Protein AF-A0A521G1W1-F1 (afdb_monomer)

Foldseek 3Di:
DPDQDDQDVVLLVVLCVLCVCAALPDRDNPQVQWDWDQLVNDSNDNDSLRIHIHHPVVSVCDVVCVQPSVNVNVSSVVSVVLVVVLVVLLVQLLLLLLVLLLCLVCCVLQLDPPSVVVVLVSLLVSLVSLQVSLPDPNNVVVVNNVLSNVLSVLSCVLSPPDPPDSPPSNPSSVVSNVSSVVCCVVPNQVVLAVDQHPPCLLVLLVVLLVQLVVLLVCLVVCVVVVNVLVSLVSQLVSLSSQLSSLSHNYPQQPPVLSVLSNVLSSQSNSSNSPDDPDSPCNSVVSSVSSVVSSVSSVVSCVVGPPSPPPPD

InterPro domains:
  IPR003615 HNH nuclease [SM00507] (13-60)
  IPR003615 HNH nuclease [cd00085] (23-63)

pLDDT: mean 90.33, std 11.21, range [39.66, 98.56]

Solvent-accessible surface area (backbone atoms only — not comparable to full-atom values): 17299 Å² total; per-residue (Å²): 130,86,81,74,68,79,83,53,70,69,56,54,58,49,45,39,58,66,48,67,50,32,21,90,86,73,72,48,59,67,59,91,59,46,42,84,43,45,72,84,72,41,77,78,56,80,49,74,90,35,49,47,60,26,38,60,66,60,50,50,35,39,77,71,56,79,41,46,66,68,56,52,55,50,52,53,50,52,50,53,48,51,53,51,52,48,49,53,49,50,66,60,48,50,59,52,41,42,49,48,38,54,50,51,77,36,41,84,74,39,76,50,85,71,42,50,64,52,48,41,53,51,44,51,50,43,24,52,51,31,46,58,50,22,72,33,68,66,23,55,77,69,66,41,26,65,62,31,43,54,38,22,51,32,37,45,59,43,60,70,47,76,87,76,58,92,83,62,67,64,61,42,41,46,53,28,27,52,46,32,51,50,48,37,63,74,52,49,32,57,51,40,53,74,39,79,59,62,81,51,58,66,52,51,52,53,48,47,50,51,51,51,49,58,47,58,79,42,40,66,63,37,49,76,71,69,38,50,67,62,51,26,49,56,44,17,51,47,12,46,54,42,33,54,60,38,67,59,50,30,85,88,50,51,72,74,53,28,55,53,43,32,56,53,17,49,56,40,30,46,52,57,59,65,77,61,97,45,77,70,64,36,56,56,51,50,50,53,50,51,53,51,52,53,50,53,52,54,56,53,51,71,71,39,86,84,63,73,70,82,83,124

Mean predicted aligned error: 6.06 Å

Nearest PDB structures (foldseek):
  6o3e-assembly1_B  TM=3.377E-01  e=5.619E-01  Mus musculus
  5jxd-assembly1_A  TM=2.620E-01  e=5.458E+00  Mus musculus

Radius of gyration: 25.03 Å; Cα contacts (8 Å, |Δi|>4): 291; chains: 1; bounding box: 54×48×71 Å

Structure (mmCIF, N/CA/C/O backbone):
data_AF-A0A521G1W1-F1
#
_entry.id   AF-A0A521G1W1-F1
#
loop_
_atom_site.group_PDB
_atom_site.id
_atom_site.type_symbol
_atom_site.label_atom_id
_atom_site.label_alt_id
_atom_site.label_comp_id
_atom_site.label_asym_id
_atom_site.label_entity_id
_atom_site.label_seq_id
_atom_site.pdbx_PDB_ins_code
_atom_site.Cartn_x
_atom_site.Cartn_y
_atom_site.Cartn_z
_atom_site.occupancy
_atom_site.B_iso_or_equiv
_atom_site.auth_seq_id
_atom_site.auth_comp_id
_atom_site.auth_asym_id
_atom_site.auth_atom_id
_atom_site.pdbx_PDB_model_num
ATOM 1 N N . MET A 1 1 ? -29.759 -22.698 34.643 1.00 67.94 1 MET A N 1
ATOM 2 C CA . MET A 1 1 ? -29.183 -21.485 34.019 1.00 67.94 1 MET A CA 1
ATOM 3 C C . MET A 1 1 ? -28.374 -21.904 32.801 1.00 67.94 1 MET A C 1
ATOM 5 O O . MET A 1 1 ? -27.525 -22.776 32.948 1.00 67.94 1 MET A O 1
ATOM 9 N N . LYS A 1 2 ? -28.644 -21.352 31.609 1.00 76.88 2 LYS A N 1
ATOM 10 C CA . LYS A 1 2 ? -27.770 -21.572 30.443 1.00 76.88 2 LYS A CA 1
ATOM 11 C C . LYS A 1 2 ? -26.392 -20.970 30.736 1.00 76.88 2 LYS A C 1
ATOM 13 O O . LYS A 1 2 ? -26.296 -19.873 31.285 1.00 76.88 2 LYS A O 1
ATOM 18 N N . LYS A 1 3 ? -25.328 -21.707 30.420 1.00 83.81 3 LYS A N 1
ATOM 19 C CA . LYS A 1 3 ? -23.948 -21.241 30.594 1.00 83.81 3 LYS A CA 1
ATOM 20 C C . LYS A 1 3 ? -23.677 -20.150 29.557 1.00 83.81 3 LYS A C 1
ATOM 22 O O . LYS A 1 3 ? -23.845 -20.405 28.369 1.00 83.81 3 LYS A O 1
ATOM 27 N N . ARG A 1 4 ? -23.266 -18.957 30.001 1.00 84.81 4 ARG A N 1
ATOM 28 C CA . ARG A 1 4 ? -22.935 -17.850 29.092 1.00 84.81 4 ARG A CA 1
ATOM 29 C C . ARG A 1 4 ? -21.802 -18.269 28.141 1.00 84.81 4 ARG A C 1
ATOM 31 O O . ARG A 1 4 ? -20.814 -18.842 28.622 1.00 84.81 4 ARG A O 1
ATOM 38 N N . PRO A 1 5 ? -21.914 -18.006 26.827 1.00 88.19 5 PRO A N 1
ATOM 39 C CA . PRO A 1 5 ? -20.841 -18.286 25.883 1.00 88.19 5 PRO A CA 1
ATOM 40 C C . PRO A 1 5 ? -19.585 -17.496 26.257 1.00 88.19 5 PRO A C 1
ATOM 42 O O . PRO A 1 5 ? -19.639 -16.294 26.511 1.00 88.19 5 PRO A O 1
ATOM 45 N N . ARG A 1 6 ? -18.432 -18.167 26.300 1.00 93.06 6 ARG A N 1
ATOM 46 C CA . ARG A 1 6 ? -17.158 -17.507 26.604 1.00 93.06 6 ARG A CA 1
ATOM 47 C C . ARG A 1 6 ? -16.709 -16.681 25.397 1.00 93.06 6 ARG A C 1
ATOM 49 O O . ARG A 1 6 ? -16.597 -17.224 24.300 1.00 93.06 6 ARG A O 1
ATOM 56 N N . ILE A 1 7 ? -16.380 -15.408 25.610 1.00 92.19 7 ILE A N 1
ATOM 57 C CA . ILE A 1 7 ? -15.702 -14.585 24.599 1.00 92.19 7 ILE A CA 1
ATOM 58 C C . ILE A 1 7 ? -14.291 -15.148 24.391 1.00 92.19 7 ILE A C 1
ATOM 60 O O . ILE A 1 7 ? -13.528 -15.333 25.342 1.00 92.19 7 ILE A O 1
ATOM 64 N N . ILE A 1 8 ? -13.955 -15.472 23.143 1.00 93.88 8 ILE A N 1
ATOM 65 C CA . ILE A 1 8 ? -12.659 -16.057 22.789 1.00 93.88 8 ILE A CA 1
ATOM 66 C C . ILE A 1 8 ? -11.528 -15.033 22.961 1.00 93.88 8 ILE A C 1
ATOM 68 O O . ILE A 1 8 ? -11.701 -13.845 22.688 1.00 93.88 8 ILE A O 1
ATOM 72 N N . GLN A 1 9 ? -10.335 -15.495 23.350 1.00 93.69 9 GLN A N 1
ATOM 73 C CA . GLN A 1 9 ? -9.176 -14.622 23.599 1.00 93.69 9 GLN A CA 1
ATOM 74 C C . GLN A 1 9 ? -8.819 -13.751 22.384 1.00 93.69 9 GLN A C 1
ATOM 76 O O . GLN A 1 9 ? -8.440 -12.594 22.532 1.00 93.69 9 GLN A O 1
ATOM 81 N N . LYS A 1 10 ? -9.004 -14.282 21.172 1.00 91.38 10 LYS A N 1
ATOM 82 C CA . LYS A 1 10 ? -8.787 -13.538 19.928 1.00 91.38 10 LYS A CA 1
ATOM 83 C C . LYS A 1 10 ? -9.679 -12.294 19.826 1.00 91.38 10 LYS A C 1
ATOM 85 O O . LYS A 1 10 ? -9.199 -11.249 19.404 1.00 91.38 10 LYS A O 1
ATOM 90 N N . THR A 1 11 ? -10.946 -12.388 20.233 1.00 92.38 11 THR A N 1
ATOM 91 C CA . THR A 1 11 ? -11.875 -11.247 20.248 1.00 92.38 11 THR A CA 1
ATOM 92 C C . THR A 1 11 ? -11.421 -10.196 21.254 1.00 92.38 11 THR A C 1
ATOM 94 O O . THR A 1 11 ? -11.433 -9.017 20.921 1.00 92.38 11 THR A O 1
ATOM 97 N N . LYS A 1 12 ? -10.917 -10.612 22.429 1.00 93.75 12 LYS A N 1
ATOM 98 C CA . LYS A 1 12 ? -10.302 -9.693 23.404 1.00 93.75 12 LYS A CA 1
ATOM 99 C C . LYS A 1 12 ? -9.176 -8.880 22.766 1.00 93.75 12 LYS A C 1
ATOM 101 O O . LYS A 1 12 ? -9.202 -7.658 22.820 1.00 93.75 12 LYS A O 1
ATOM 106 N N . SER A 1 13 ? -8.223 -9.554 22.122 1.00 92.19 13 SER A N 1
ATOM 107 C CA . SER A 1 13 ? -7.085 -8.888 21.479 1.00 92.19 13 SER A CA 1
ATOM 108 C C . SER A 1 13 ? -7.509 -7.931 20.361 1.00 92.19 13 SER A C 1
ATOM 110 O O . SER A 1 13 ? -6.882 -6.891 20.189 1.00 92.19 13 SER A O 1
ATOM 112 N N . LEU A 1 14 ? -8.563 -8.259 19.606 1.00 90.75 14 LEU A N 1
ATOM 113 C CA . LEU A 1 14 ? -9.084 -7.383 18.553 1.00 90.75 14 LEU A CA 1
ATOM 114 C C . LEU A 1 14 ? -9.770 -6.140 19.128 1.00 90.75 14 LEU A C 1
ATOM 116 O O . LEU A 1 14 ? -9.442 -5.042 18.699 1.00 90.75 14 LEU A O 1
ATOM 120 N N . LEU A 1 15 ? -10.641 -6.292 20.130 1.00 93.69 15 LEU A N 1
ATOM 121 C CA . LEU A 1 15 ? -11.305 -5.161 20.795 1.00 93.69 15 LEU A CA 1
ATOM 122 C C . LEU A 1 15 ? -10.304 -4.256 21.528 1.00 93.69 15 LEU A C 1
ATOM 124 O O . LEU A 1 15 ? -10.452 -3.040 21.536 1.00 93.69 15 LEU A O 1
ATOM 128 N N . GLN A 1 16 ? -9.248 -4.836 22.102 1.00 94.25 16 GLN A N 1
ATOM 129 C CA . GLN A 1 16 ? -8.159 -4.075 22.711 1.00 94.25 16 GLN A CA 1
ATOM 130 C C . GLN A 1 16 ? -7.412 -3.211 21.698 1.00 94.25 16 GLN A C 1
ATOM 132 O O . GLN A 1 16 ? -7.184 -2.029 21.952 1.00 94.25 16 GLN A O 1
ATOM 137 N N . LYS A 1 17 ? -7.064 -3.785 20.540 1.00 89.50 17 LYS A N 1
ATOM 138 C CA . LYS A 1 17 ? -6.494 -3.019 19.425 1.00 89.50 17 LYS A CA 1
ATOM 139 C C . LYS A 1 17 ? -7.472 -1.956 18.930 1.00 89.50 17 LYS A C 1
ATOM 141 O O . LYS A 1 17 ? -7.042 -0.856 18.607 1.00 89.50 17 LYS A O 1
ATOM 146 N N . GLU A 1 18 ? -8.767 -2.274 18.902 1.00 91.38 18 GLU A N 1
ATOM 147 C CA . GLU A 1 18 ? -9.803 -1.385 18.385 1.00 91.38 18 GLU A CA 1
ATOM 148 C C . GLU A 1 18 ? -9.837 -0.046 19.141 1.00 91.38 18 GLU A C 1
ATOM 150 O O . GLU A 1 18 ? -9.849 1.029 18.542 1.00 91.38 18 GLU A O 1
ATOM 155 N N . ILE A 1 19 ? -9.773 -0.112 20.470 1.00 93.25 19 ILE A N 1
ATOM 156 C CA . ILE A 1 19 ? -9.760 1.068 21.343 1.00 93.25 19 ILE A CA 1
ATOM 157 C C . ILE A 1 19 ? -8.346 1.616 21.593 1.00 93.25 19 ILE A C 1
ATOM 159 O O . ILE A 1 19 ? -8.160 2.478 22.444 1.00 93.25 19 ILE A O 1
ATOM 163 N N . SER A 1 20 ? -7.332 1.097 20.889 1.00 90.38 20 SER A N 1
ATOM 164 C CA . SER A 1 20 ? -5.919 1.450 21.088 1.00 90.38 20 SER A CA 1
ATOM 165 C C . SER A 1 20 ? -5.452 1.321 22.544 1.00 90.38 20 SER A C 1
ATOM 167 O O . SER A 1 20 ? -4.645 2.120 22.999 1.00 90.38 20 SER A O 1
ATOM 169 N N . SER A 1 21 ? -5.953 0.319 23.279 1.00 93.94 21 SER A N 1
ATOM 170 C CA . SER A 1 21 ? -5.650 0.111 24.706 1.00 93.94 21 SER A CA 1
ATOM 171 C C . SER A 1 21 ? -6.034 1.276 25.642 1.00 93.94 21 SER A C 1
ATOM 173 O O . SER A 1 21 ? -5.560 1.320 26.771 1.00 93.94 21 SER A O 1
ATOM 175 N N . ILE A 1 22 ? -6.919 2.187 25.224 1.00 95.25 22 ILE A N 1
ATOM 176 C CA . ILE A 1 22 ? -7.389 3.318 26.039 1.00 95.25 22 ILE A CA 1
ATOM 177 C C . ILE A 1 22 ? -8.912 3.253 26.152 1.00 95.25 22 ILE A C 1
ATOM 179 O O . ILE A 1 22 ? -9.608 2.971 25.178 1.00 95.25 22 ILE A O 1
ATOM 183 N N . CYS A 1 23 ? -9.461 3.499 27.344 1.00 97.50 23 CYS A N 1
ATOM 184 C CA . CYS A 1 23 ? -10.908 3.519 27.548 1.00 97.50 23 CYS A CA 1
ATOM 185 C C . CYS A 1 23 ? -11.561 4.619 26.682 1.00 97.50 23 CYS A C 1
ATOM 187 O O . CYS A 1 23 ? -11.280 5.796 26.907 1.00 97.50 23 CYS A O 1
ATOM 189 N N . PRO A 1 24 ? -12.517 4.288 25.791 1.00 96.62 24 PRO A N 1
ATOM 190 C CA . PRO A 1 24 ? -13.170 5.241 24.884 1.00 96.62 24 PRO A CA 1
ATOM 191 C C . PRO A 1 24 ? -13.886 6.446 25.517 1.00 96.62 24 PRO A C 1
ATOM 193 O O . PRO A 1 24 ? -14.309 7.355 24.794 1.00 96.62 24 PRO A O 1
ATOM 196 N N . PHE A 1 25 ? -14.098 6.427 26.836 1.00 97.88 25 PHE A N 1
ATOM 197 C CA . PHE A 1 25 ? -14.897 7.413 27.566 1.00 97.88 25 PHE A CA 1
ATOM 198 C C . PHE A 1 25 ? -14.132 8.187 28.647 1.00 97.88 25 PHE A C 1
ATOM 200 O O . PHE A 1 25 ? -14.679 9.170 29.140 1.00 97.88 25 PHE A O 1
ATOM 207 N N . CYS A 1 26 ? -12.945 7.747 29.083 1.00 95.62 26 CYS A N 1
ATOM 208 C CA . CYS A 1 26 ? -12.276 8.378 30.233 1.00 95.62 26 CYS A CA 1
ATOM 209 C C . CYS A 1 26 ? -10.742 8.263 30.260 1.00 95.62 26 CYS A C 1
ATOM 211 O O . CYS A 1 26 ? -10.170 8.345 31.345 1.00 95.62 26 CYS A O 1
ATOM 213 N N . ASP A 1 27 ? -10.098 7.991 29.123 1.00 94.00 27 ASP A N 1
ATOM 214 C CA . ASP A 1 27 ? -8.632 7.955 28.956 1.00 94.00 27 ASP A CA 1
ATOM 215 C C . ASP A 1 27 ? -7.858 7.014 29.905 1.00 94.00 27 ASP A C 1
ATOM 217 O O . ASP A 1 27 ? -6.642 7.083 30.016 1.00 94.00 27 ASP A O 1
ATOM 221 N N . ASN A 1 28 ? -8.545 6.102 30.598 1.00 96.19 28 ASN A N 1
ATOM 222 C CA . ASN A 1 28 ? -7.898 5.095 31.438 1.00 96.19 28 ASN A CA 1
ATOM 223 C C . ASN A 1 28 ? -7.129 4.105 30.540 1.00 96.19 28 ASN A C 1
ATOM 225 O O . ASN A 1 28 ? -7.700 3.641 29.555 1.00 96.19 28 ASN A O 1
ATOM 229 N N . GLU A 1 29 ? -5.886 3.772 30.892 1.00 95.69 29 GLU A N 1
ATOM 230 C CA . GLU A 1 29 ? -4.987 2.881 30.135 1.00 95.69 29 GLU A CA 1
ATOM 231 C C . GLU A 1 29 ? -4.759 1.512 30.815 1.00 95.69 29 GLU A C 1
ATOM 233 O O . GLU A 1 29 ? -4.007 0.681 30.311 1.00 95.69 29 GLU A O 1
ATOM 238 N N . ASP A 1 30 ? -5.394 1.244 31.962 1.00 95.50 30 ASP A N 1
ATOM 239 C CA . ASP A 1 30 ? -5.239 0.004 32.739 1.00 95.50 30 ASP A CA 1
ATOM 240 C C . ASP A 1 30 ? -6.026 -1.165 32.122 1.00 95.50 30 ASP A C 1
ATOM 242 O O . ASP A 1 30 ? -7.095 -1.579 32.590 1.00 95.50 30 ASP A O 1
ATOM 246 N N . VAL A 1 31 ? -5.512 -1.665 30.997 1.00 90.75 31 VAL A N 1
ATOM 247 C CA . VAL A 1 31 ? -6.219 -2.619 30.131 1.00 90.75 31 VAL A CA 1
ATOM 248 C C . VAL A 1 31 ? -6.485 -3.971 30.793 1.00 90.75 31 VAL A C 1
ATOM 250 O O . VAL A 1 31 ? -7.427 -4.676 30.408 1.00 90.75 31 VAL A O 1
ATOM 253 N N . ASP A 1 32 ? -5.691 -4.347 31.796 1.00 92.88 32 ASP A N 1
ATOM 254 C CA . ASP A 1 32 ? -5.832 -5.627 32.495 1.00 92.88 32 ASP A CA 1
ATOM 255 C C . ASP A 1 32 ? -7.158 -5.727 33.256 1.00 92.88 32 ASP A C 1
ATOM 257 O O . ASP A 1 32 ? -7.695 -6.825 33.445 1.00 92.88 32 ASP A O 1
ATOM 261 N N . HIS A 1 33 ? -7.740 -4.581 33.607 1.00 94.50 33 HIS A N 1
ATOM 262 C CA . HIS A 1 33 ? -9.022 -4.485 34.294 1.00 94.50 33 HIS A CA 1
ATOM 263 C C . HIS A 1 33 ? -10.193 -4.133 33.378 1.00 94.50 33 HIS A C 1
ATOM 265 O O . HIS A 1 33 ? -11.293 -3.877 33.864 1.00 94.50 33 HIS A O 1
ATOM 271 N N . PHE A 1 34 ? -10.017 -4.136 32.056 1.00 97.38 34 PHE A N 1
ATOM 272 C CA . PHE A 1 34 ? -11.129 -3.802 31.173 1.00 97.38 34 PHE A CA 1
ATOM 273 C C . PHE A 1 34 ? -12.157 -4.934 31.085 1.00 97.38 34 PHE A C 1
ATOM 275 O O . PHE A 1 34 ? -11.838 -6.126 31.069 1.00 97.38 34 PHE A O 1
ATOM 282 N N . HIS A 1 35 ? -13.422 -4.537 30.989 1.00 97.31 35 HIS A N 1
ATOM 283 C CA . HIS A 1 35 ? -14.583 -5.404 30.861 1.00 97.31 35 HIS A CA 1
ATOM 284 C C . HIS A 1 35 ? -15.175 -5.318 29.451 1.00 97.31 35 HIS A C 1
ATOM 286 O O . HIS A 1 35 ? -15.045 -4.302 28.765 1.00 97.31 35 HIS A O 1
ATOM 292 N N . PHE A 1 36 ? -15.860 -6.383 29.033 1.00 97.38 36 PHE A N 1
ATOM 293 C CA . PHE A 1 36 ? -16.677 -6.376 27.822 1.00 97.38 36 PHE A CA 1
ATOM 294 C C . PHE A 1 36 ? -18.067 -5.850 28.141 1.00 97.38 36 PHE A C 1
ATOM 296 O O . PHE A 1 36 ? -18.716 -6.354 29.056 1.00 97.38 36 PHE A O 1
ATOM 303 N N . HIS A 1 37 ? -18.516 -4.883 27.356 1.00 97.69 37 HIS A N 1
ATOM 304 C CA . HIS A 1 37 ? -19.883 -4.403 27.356 1.00 97.69 37 HIS A CA 1
ATOM 305 C C . HIS A 1 37 ? -20.576 -4.832 26.057 1.00 97.69 37 HIS A C 1
ATOM 307 O O . HIS A 1 37 ? -20.069 -4.555 24.968 1.00 97.69 37 HIS A O 1
ATOM 313 N N . HIS A 1 38 ? -21.715 -5.510 26.186 1.00 97.94 38 HIS A N 1
ATOM 314 C CA . HIS A 1 38 ? -22.617 -5.849 25.085 1.00 97.94 38 HIS A CA 1
ATOM 315 C C . HIS A 1 38 ? -23.576 -4.681 24.858 1.00 97.94 38 HIS A C 1
ATOM 317 O O . HIS A 1 38 ? -24.355 -4.360 25.752 1.00 97.94 38 HIS A O 1
ATOM 323 N N . ILE A 1 39 ? -23.518 -4.059 23.680 1.00 97.50 39 ILE A N 1
ATOM 324 C CA . ILE A 1 39 ? -24.291 -2.850 23.345 1.00 97.50 39 ILE A CA 1
ATOM 325 C C . ILE A 1 39 ? -25.800 -3.143 23.314 1.00 97.50 39 ILE A C 1
ATOM 327 O O . ILE A 1 39 ? -26.609 -2.311 23.715 1.00 97.50 39 ILE A O 1
ATOM 331 N N . ASP A 1 40 ? -26.187 -4.339 22.867 1.00 97.00 40 ASP A N 1
ATOM 332 C CA . ASP A 1 40 ? -27.573 -4.817 22.877 1.00 97.00 40 ASP A CA 1
ATOM 333 C C . ASP A 1 40 ? -28.038 -5.398 24.223 1.00 97.00 40 ASP A C 1
ATOM 335 O O . ASP A 1 40 ? -29.158 -5.903 24.304 1.00 97.00 40 ASP A O 1
ATOM 339 N N . GLU A 1 41 ? -27.185 -5.358 25.252 1.00 95.12 41 GLU A N 1
ATOM 340 C CA . GLU A 1 41 ? -27.399 -5.946 26.582 1.00 95.12 41 GLU A CA 1
ATOM 341 C C . GLU A 1 41 ? -27.613 -7.475 26.587 1.00 95.12 41 GLU A C 1
ATOM 343 O O . GLU A 1 41 ? -27.898 -8.068 27.632 1.00 95.12 41 GLU A O 1
ATOM 348 N N . ASN A 1 42 ? -27.422 -8.153 25.449 1.00 95.12 42 ASN A N 1
ATOM 349 C CA . ASN A 1 42 ? -27.566 -9.597 25.324 1.00 95.12 42 ASN A CA 1
ATOM 350 C C . ASN A 1 42 ? -26.201 -10.302 25.460 1.00 95.12 42 ASN A C 1
ATOM 352 O O . ASN A 1 42 ? -25.418 -10.335 24.507 1.00 95.12 42 ASN A O 1
ATOM 356 N N . PRO A 1 43 ? -25.917 -10.979 26.591 1.00 94.31 43 PRO A N 1
ATOM 357 C CA . PRO A 1 43 ? -24.630 -11.635 26.821 1.00 94.31 43 PRO A CA 1
ATOM 358 C C . PRO A 1 43 ? -24.382 -12.866 25.930 1.00 94.31 43 PRO A C 1
ATOM 360 O O . PRO A 1 43 ? -23.292 -13.438 25.979 1.00 94.31 43 PRO A O 1
ATOM 363 N N . GLU A 1 44 ? -25.379 -13.325 25.165 1.00 94.69 44 GLU A N 1
ATOM 364 C CA . GLU A 1 44 ? -25.208 -14.398 24.178 1.00 94.69 44 GLU A CA 1
ATOM 365 C C . GLU A 1 44 ? -24.694 -13.871 22.822 1.00 94.69 44 GLU A C 1
ATOM 367 O O . GLU A 1 44 ? -24.147 -14.651 22.039 1.00 94.69 44 GLU A O 1
ATOM 372 N N . ASN A 1 45 ? -24.805 -12.563 22.554 1.00 95.00 45 ASN A N 1
ATOM 373 C CA . ASN A 1 45 ? -24.407 -11.948 21.288 1.00 95.00 45 ASN A CA 1
ATOM 374 C C . ASN A 1 45 ? -22.949 -11.451 21.308 1.00 95.00 45 ASN A C 1
ATOM 376 O O . ASN A 1 45 ? -22.663 -10.281 21.556 1.00 95.00 45 ASN A O 1
ATOM 380 N N . ASN A 1 46 ? -22.010 -12.347 21.008 1.00 95.25 46 ASN A N 1
ATOM 381 C CA . ASN A 1 46 ? -20.572 -12.049 21.005 1.00 95.25 46 ASN A CA 1
ATOM 382 C C . ASN A 1 46 ? -20.033 -11.497 19.665 1.00 95.25 46 ASN A C 1
ATOM 384 O O . ASN A 1 46 ? -18.841 -11.661 19.381 1.00 95.25 46 ASN A O 1
ATOM 388 N N . ASP A 1 47 ? -20.876 -10.882 18.828 1.00 94.50 47 ASP A N 1
ATOM 389 C CA . ASP A 1 47 ? -20.418 -10.191 17.616 1.00 94.50 47 ASP A CA 1
ATOM 390 C C . ASP A 1 47 ? -19.477 -9.025 17.979 1.00 94.50 47 ASP A C 1
ATOM 392 O O . ASP A 1 47 ? -19.738 -8.269 18.913 1.00 94.50 47 ASP A O 1
ATOM 396 N N . MET A 1 48 ? -18.372 -8.852 17.245 1.00 93.50 48 MET A N 1
ATOM 397 C CA . MET A 1 48 ? -17.407 -7.774 17.498 1.00 93.50 48 MET A CA 1
ATOM 398 C C . MET A 1 48 ? -18.046 -6.381 17.380 1.00 93.50 48 MET A C 1
ATOM 400 O O . MET A 1 48 ? -17.662 -5.467 18.111 1.00 93.50 48 MET A O 1
ATOM 404 N N . LEU A 1 49 ? -19.027 -6.210 16.490 1.00 92.88 49 LEU A N 1
ATOM 405 C CA . LEU A 1 49 ? -19.746 -4.946 16.325 1.00 92.88 49 LEU A CA 1
ATOM 406 C C . LEU A 1 49 ? -20.656 -4.638 17.522 1.00 92.88 49 LEU A C 1
ATOM 408 O O . LEU A 1 49 ? -20.912 -3.470 17.797 1.00 92.88 49 LEU A O 1
ATOM 412 N N . ASN A 1 50 ? -21.088 -5.669 18.254 1.00 96.75 50 ASN A N 1
ATOM 413 C CA . ASN A 1 50 ? -21.917 -5.554 19.454 1.00 96.75 50 ASN A CA 1
ATOM 414 C C . ASN A 1 50 ? -21.100 -5.429 20.753 1.00 96.75 50 ASN A C 1
ATOM 416 O O . ASN A 1 50 ? -21.662 -5.231 21.827 1.00 96.75 50 ASN A O 1
ATOM 420 N N . LEU A 1 51 ? -19.775 -5.563 20.686 1.00 97.38 51 LEU A N 1
ATOM 421 C CA . LEU A 1 51 ? -18.904 -5.531 21.856 1.00 97.38 51 LEU A CA 1
ATOM 422 C C . LEU A 1 51 ? -18.096 -4.234 21.910 1.00 97.38 51 LEU A C 1
ATOM 424 O O . LEU A 1 51 ? -17.517 -3.796 20.915 1.00 97.38 51 LEU A O 1
ATOM 428 N N . LEU A 1 52 ? -17.983 -3.659 23.105 1.00 97.38 52 LEU A N 1
ATOM 429 C CA . LEU A 1 52 ? -17.060 -2.568 23.406 1.00 97.38 52 LEU A CA 1
ATOM 430 C C . LEU A 1 52 ? -16.263 -2.906 24.664 1.00 97.38 52 LEU A C 1
ATOM 432 O O . LEU A 1 52 ? -16.814 -3.406 25.643 1.00 97.38 52 LEU A O 1
ATOM 436 N N . MET A 1 53 ? -14.957 -2.656 24.639 1.00 97.44 53 MET A N 1
ATOM 437 C CA . MET A 1 53 ? -14.085 -2.925 25.778 1.00 97.44 53 MET A CA 1
ATOM 438 C C . MET A 1 53 ? -13.847 -1.630 26.563 1.00 97.44 53 MET A C 1
ATOM 440 O O . MET A 1 53 ? -13.539 -0.596 25.974 1.00 97.44 53 MET A O 1
ATOM 444 N N . LEU A 1 54 ? -14.058 -1.669 27.881 1.00 98.12 54 LEU A N 1
ATOM 445 C CA . LEU A 1 54 ? -14.181 -0.479 28.731 1.00 98.12 54 LEU A CA 1
ATOM 446 C C . LEU A 1 54 ? -13.514 -0.682 30.087 1.00 98.12 54 LEU A C 1
ATOM 448 O O . LEU A 1 54 ? -13.530 -1.790 30.615 1.00 98.12 54 LEU A O 1
ATOM 452 N N . CYS A 1 55 ? -13.037 0.391 30.718 1.00 98.25 55 CYS A N 1
ATOM 453 C CA . CYS A 1 55 ? -12.633 0.315 32.122 1.00 98.25 55 CYS A CA 1
ATOM 454 C C . CYS A 1 55 ? -13.849 0.014 33.036 1.00 98.25 55 CYS A C 1
ATOM 456 O O . CYS A 1 55 ? -14.995 0.321 32.668 1.00 98.25 55 CYS A O 1
ATOM 458 N N . PRO A 1 56 ? -13.642 -0.525 34.254 1.00 98.38 56 PRO A N 1
ATOM 459 C CA . PRO A 1 56 ? -14.737 -0.879 35.164 1.00 98.38 56 PRO A CA 1
ATOM 460 C C . PRO A 1 56 ? -15.664 0.295 35.505 1.00 98.38 56 PRO A C 1
ATOM 462 O O . PRO A 1 56 ? -16.870 0.113 35.678 1.00 98.38 56 PRO A O 1
ATOM 465 N N . ILE A 1 57 ? -15.109 1.509 35.570 1.00 98.25 57 ILE A N 1
ATOM 466 C CA . ILE A 1 57 ? -15.845 2.732 35.910 1.00 98.25 57 ILE A CA 1
ATOM 467 C C . ILE A 1 57 ? -16.848 3.074 34.806 1.00 98.25 57 ILE A C 1
ATOM 469 O O . ILE A 1 57 ? -18.036 3.225 35.082 1.00 98.25 57 ILE A O 1
ATOM 473 N N . CYS A 1 58 ? -16.397 3.159 33.552 1.00 98.56 58 CYS A N 1
ATOM 474 C CA . CYS A 1 58 ? -17.274 3.461 32.420 1.00 98.56 58 CYS A CA 1
ATOM 475 C C . CYS A 1 58 ? -18.279 2.337 32.164 1.00 98.56 58 CYS A C 1
ATOM 477 O O . CYS A 1 58 ? -19.443 2.620 31.901 1.00 98.56 58 CYS A O 1
ATOM 479 N N . HIS A 1 59 ? -17.876 1.075 32.338 1.00 98.44 59 HIS A N 1
ATOM 480 C CA . HIS A 1 59 ? -18.805 -0.053 32.278 1.00 98.44 59 HIS A CA 1
ATOM 481 C C . HIS A 1 59 ? -19.942 0.080 33.313 1.00 98.44 59 HIS A C 1
ATOM 483 O O . HIS A 1 59 ? -21.114 -0.134 32.997 1.00 98.44 59 HIS A O 1
ATOM 489 N N . SER A 1 60 ? -19.612 0.460 34.554 1.00 98.19 60 SER A N 1
ATOM 490 C CA . SER A 1 60 ? -20.596 0.704 35.620 1.00 98.19 60 SER A CA 1
ATOM 491 C C . SER A 1 60 ? -21.523 1.876 35.287 1.00 98.19 60 SER A C 1
ATOM 493 O O . SER A 1 60 ? -22.734 1.746 35.439 1.00 98.19 60 SER A O 1
ATOM 495 N N . LYS A 1 61 ? -20.973 2.984 34.772 1.00 98.50 61 LYS A N 1
ATOM 496 C CA . LYS A 1 61 ? -21.747 4.156 34.329 1.00 98.50 61 LYS A CA 1
ATOM 497 C C . LYS A 1 61 ? -22.776 3.803 33.255 1.00 98.50 61 LYS A C 1
ATOM 499 O O . LYS A 1 61 ? -23.921 4.217 33.372 1.00 98.50 61 LYS A O 1
ATOM 504 N N . ILE A 1 62 ? -22.408 2.988 32.265 1.00 98.25 62 ILE A N 1
ATOM 505 C CA . ILE A 1 62 ? -23.364 2.518 31.248 1.00 98.25 62 ILE A CA 1
ATOM 506 C C . ILE A 1 62 ? -24.451 1.648 31.885 1.00 98.25 62 ILE A C 1
ATOM 508 O O . ILE A 1 62 ? -25.631 1.880 31.667 1.00 98.25 62 ILE A O 1
ATOM 512 N N . THR A 1 63 ? -24.066 0.694 32.740 1.00 97.19 63 THR A N 1
ATOM 513 C CA . THR A 1 63 ? -25.027 -0.200 33.422 1.00 97.19 63 THR A CA 1
ATOM 514 C C . THR A 1 63 ? -26.037 0.579 34.277 1.00 97.19 63 THR A C 1
ATOM 516 O O . THR A 1 63 ? -27.170 0.142 34.451 1.00 97.19 63 THR A O 1
ATOM 519 N N . LYS A 1 64 ? -25.631 1.728 34.829 1.00 97.94 64 LYS A N 1
ATOM 520 C CA . LYS A 1 64 ? -26.487 2.624 35.622 1.00 97.94 64 LYS A CA 1
ATOM 521 C C . LYS A 1 64 ? -27.293 3.619 34.779 1.00 97.94 64 LYS A C 1
ATOM 523 O O . LYS A 1 64 ? -28.166 4.278 35.333 1.00 97.94 64 LYS A O 1
ATOM 528 N N . GLY A 1 65 ? -27.007 3.734 33.481 1.00 97.44 65 GLY A N 1
ATOM 529 C CA . GLY A 1 65 ? -27.630 4.704 32.579 1.00 97.44 65 GLY A CA 1
ATOM 530 C C . GLY A 1 65 ? -27.008 6.107 32.599 1.00 97.44 65 GLY A C 1
ATOM 531 O O . GLY A 1 65 ? -27.548 7.002 31.959 1.00 97.44 65 GLY A O 1
ATOM 532 N N . ASP A 1 66 ? -25.873 6.314 33.282 1.00 98.25 66 ASP A N 1
ATOM 533 C CA . ASP A 1 66 ? -25.137 7.595 33.268 1.00 98.25 66 ASP A CA 1
ATOM 534 C C . ASP A 1 66 ? -24.511 7.882 31.890 1.00 98.25 66 ASP A C 1
ATOM 536 O O . ASP A 1 66 ? -24.247 9.029 31.535 1.00 98.25 66 ASP A O 1
ATOM 540 N N . ILE A 1 67 ? -24.224 6.820 31.133 1.00 98.31 67 ILE A N 1
ATOM 541 C CA . ILE A 1 67 ? -23.859 6.862 29.716 1.00 98.31 67 ILE A CA 1
ATOM 542 C C . ILE A 1 67 ? -24.958 6.094 28.989 1.00 98.31 67 ILE A C 1
ATOM 544 O O . ILE A 1 67 ? -25.178 4.918 29.286 1.00 98.31 67 ILE A O 1
ATOM 548 N N . THR A 1 68 ? -25.652 6.756 28.069 1.00 98.06 68 THR A N 1
ATOM 549 C CA . THR A 1 68 ? -26.808 6.163 27.387 1.00 98.06 68 THR A CA 1
ATOM 550 C C . THR A 1 68 ? -26.374 5.120 26.360 1.00 98.06 68 THR A C 1
ATOM 552 O O . THR A 1 68 ? -25.240 5.140 25.869 1.00 98.06 68 THR A O 1
ATOM 555 N N . ARG A 1 69 ? -27.282 4.213 25.985 1.00 97.12 69 ARG A N 1
ATOM 556 C CA . ARG A 1 69 ? -27.030 3.250 24.904 1.00 97.12 69 ARG A CA 1
ATOM 557 C C . ARG A 1 69 ? -26.690 3.969 23.598 1.00 97.12 69 ARG A C 1
ATOM 559 O O . ARG A 1 69 ? -25.769 3.559 22.895 1.00 97.12 69 ARG A O 1
ATOM 566 N N . GLU A 1 70 ? -27.372 5.073 23.308 1.00 97.62 70 GLU A N 1
ATOM 567 C CA . GLU A 1 70 ? -27.132 5.910 22.135 1.00 97.62 70 GLU A CA 1
ATOM 568 C C . GLU A 1 70 ? -25.707 6.484 22.124 1.00 97.62 70 GLU A C 1
ATOM 570 O O . GLU A 1 70 ? -25.062 6.517 21.070 1.00 97.62 70 GLU A O 1
ATOM 575 N N . ASP A 1 71 ? -25.180 6.892 23.284 1.00 97.88 71 ASP A N 1
ATOM 576 C CA . ASP A 1 71 ? -23.795 7.359 23.416 1.00 97.88 71 ASP A CA 1
ATOM 577 C C . ASP A 1 71 ? -22.786 6.236 23.153 1.00 97.88 71 ASP A C 1
ATOM 579 O O . ASP A 1 71 ? -21.765 6.468 22.499 1.00 97.88 71 ASP A O 1
ATOM 583 N N . VAL A 1 72 ? -23.067 5.018 23.630 1.00 98.00 72 VAL A N 1
ATOM 584 C CA . VAL A 1 72 ? -22.230 3.830 23.387 1.00 98.00 72 VAL A CA 1
ATOM 585 C C . VAL A 1 72 ? -22.225 3.449 21.914 1.00 98.00 72 VAL A C 1
ATOM 587 O O . VAL A 1 72 ? -21.155 3.261 21.333 1.00 98.00 72 VAL A O 1
ATOM 590 N N . GLU A 1 73 ? -23.398 3.394 21.288 1.00 97.31 73 GLU A N 1
ATOM 591 C CA . GLU A 1 73 ? -23.536 3.117 19.861 1.00 97.31 73 GLU A CA 1
ATOM 592 C C . GLU A 1 73 ? -22.827 4.177 19.010 1.00 97.31 73 GLU A C 1
ATOM 594 O O . GLU A 1 73 ? -22.115 3.835 18.062 1.00 97.31 73 GLU A O 1
ATOM 599 N N . ARG A 1 74 ? -22.970 5.464 19.361 1.00 96.94 74 ARG A N 1
ATOM 600 C CA . ARG A 1 74 ? -22.248 6.561 18.700 1.00 96.94 74 ARG A CA 1
ATOM 601 C C . ARG A 1 74 ? -20.741 6.384 18.854 1.00 96.94 74 ARG A C 1
ATOM 603 O O . ARG A 1 74 ? -20.042 6.345 17.849 1.00 96.94 74 ARG A O 1
ATOM 610 N N . LYS A 1 75 ? -20.249 6.159 20.076 1.00 97.25 75 LYS A N 1
ATOM 611 C CA . LYS A 1 75 ? -18.817 5.962 20.339 1.00 97.25 75 LYS A CA 1
ATOM 612 C C . LYS A 1 75 ? -18.246 4.767 19.569 1.00 97.25 75 LYS A C 1
ATOM 614 O O . LYS A 1 75 ? -17.162 4.876 19.002 1.00 97.25 75 LYS A O 1
ATOM 619 N N . LYS A 1 76 ? -18.966 3.641 19.505 1.00 95.81 76 LYS A N 1
ATOM 620 C CA . LYS A 1 76 ? -18.557 2.457 18.729 1.00 95.81 76 LYS A CA 1
ATOM 621 C C . LYS A 1 76 ? -18.444 2.772 17.234 1.00 95.81 76 LYS A C 1
ATOM 623 O O . LYS A 1 76 ? -17.453 2.392 16.604 1.00 95.81 76 LYS A O 1
ATOM 628 N N . ARG A 1 77 ? -19.426 3.491 16.674 1.00 92.12 77 ARG A N 1
ATOM 629 C CA . ARG A 1 77 ? -19.390 3.954 15.277 1.00 92.12 77 ARG A CA 1
ATOM 630 C C . ARG A 1 77 ? -18.222 4.902 15.016 1.00 92.12 77 ARG A C 1
ATOM 632 O O . ARG A 1 77 ? -17.563 4.746 13.991 1.00 92.12 77 ARG A O 1
ATOM 639 N N . ASP A 1 78 ? -17.938 5.824 15.931 1.00 91.19 78 ASP A N 1
ATOM 640 C CA . ASP A 1 78 ? -16.834 6.782 15.795 1.00 91.19 78 ASP A CA 1
ATOM 641 C C . ASP A 1 78 ? -15.477 6.062 15.758 1.00 91.19 78 ASP A C 1
ATOM 643 O O . ASP A 1 78 ? -14.654 6.331 14.885 1.00 91.19 78 ASP A O 1
ATOM 647 N N . ILE A 1 79 ? -15.265 5.081 16.645 1.00 91.50 79 ILE A N 1
ATOM 648 C CA . ILE A 1 79 ? -14.044 4.256 16.663 1.00 91.50 79 ILE A CA 1
ATOM 649 C C . ILE A 1 79 ? -13.884 3.487 15.346 1.00 91.50 79 ILE A C 1
ATOM 651 O O . ILE A 1 79 ? -12.805 3.486 14.750 1.00 91.50 79 ILE A O 1
ATOM 655 N N . SER A 1 80 ? -14.965 2.858 14.874 1.00 88.12 80 SER A N 1
ATOM 656 C CA . SER A 1 80 ? -14.955 2.076 13.631 1.00 88.12 80 SER A CA 1
ATOM 657 C C . SER A 1 80 ? -14.689 2.954 12.403 1.00 88.12 80 SER A C 1
ATOM 659 O O . SER A 1 80 ? -13.906 2.581 11.529 1.00 88.12 80 SER A O 1
ATOM 661 N N . THR A 1 81 ? -15.315 4.133 12.344 1.00 87.00 81 THR A N 1
ATOM 662 C CA . THR A 1 81 ? -15.127 5.110 11.260 1.00 87.00 81 THR A CA 1
ATOM 663 C C . THR A 1 81 ? -13.690 5.613 11.236 1.00 87.00 81 THR A C 1
ATOM 665 O O . THR A 1 81 ? -13.038 5.522 10.201 1.00 87.00 81 THR A O 1
ATOM 668 N N . ASN A 1 82 ? -13.143 6.007 12.390 1.00 87.94 82 ASN A N 1
ATOM 669 C CA . ASN A 1 82 ? -11.765 6.483 12.488 1.00 87.94 82 ASN A CA 1
ATOM 670 C C . ASN A 1 82 ? -10.753 5.429 12.000 1.00 87.94 82 ASN A C 1
ATOM 672 O O . ASN A 1 82 ? -9.831 5.737 11.252 1.00 87.94 82 ASN A O 1
ATOM 676 N N . GLN A 1 83 ? -10.942 4.152 12.345 1.00 86.44 83 GLN A N 1
ATOM 677 C CA . GLN A 1 83 ? -10.069 3.086 11.836 1.00 86.44 83 GLN A CA 1
ATOM 678 C C . GLN A 1 83 ? -10.161 2.900 10.326 1.00 86.44 83 GLN A C 1
ATOM 680 O O . GLN A 1 83 ? -9.140 2.669 9.674 1.00 86.44 83 GLN A O 1
ATOM 685 N N . LYS A 1 84 ? -11.373 2.981 9.772 1.00 88.94 84 LYS A N 1
ATOM 686 C CA . LYS A 1 84 ? -11.583 2.898 8.329 1.00 88.94 84 LYS A CA 1
ATOM 687 C C . LYS A 1 84 ? -10.905 4.066 7.618 1.00 88.94 84 LYS A C 1
ATOM 689 O O . LYS A 1 84 ? -10.220 3.833 6.628 1.00 88.94 84 LYS A O 1
ATOM 694 N N . ASP A 1 85 ? -11.042 5.280 8.137 1.00 91.25 85 ASP A N 1
ATOM 695 C CA . ASP A 1 85 ? -10.433 6.477 7.555 1.00 91.25 85 ASP A CA 1
ATOM 696 C C . ASP A 1 85 ? -8.906 6.419 7.627 1.00 91.25 85 ASP A C 1
ATOM 698 O O . ASP A 1 85 ? -8.232 6.729 6.647 1.00 91.25 85 ASP A O 1
ATOM 702 N N . VAL A 1 86 ? -8.349 5.931 8.740 1.00 91.19 86 VAL A N 1
ATOM 703 C CA . VAL A 1 86 ? -6.909 5.663 8.867 1.00 91.19 86 VAL A CA 1
ATOM 704 C C . VAL A 1 86 ? -6.458 4.608 7.851 1.00 91.19 86 VAL A C 1
ATOM 706 O O . VAL A 1 86 ? -5.440 4.795 7.190 1.00 91.19 86 VAL A O 1
ATOM 709 N N . LEU A 1 87 ? -7.205 3.515 7.672 1.00 90.25 87 LEU A N 1
ATOM 710 C CA . LEU A 1 87 ? -6.872 2.496 6.673 1.00 90.25 87 LEU A CA 1
ATOM 711 C C . LEU A 1 87 ? -6.905 3.055 5.246 1.00 90.25 87 LEU A C 1
ATOM 713 O O . LEU A 1 87 ? -5.963 2.820 4.490 1.00 90.25 87 LEU A O 1
ATOM 717 N N . LEU A 1 88 ? -7.953 3.800 4.888 1.00 91.19 88 LEU A N 1
ATOM 718 C CA . LEU A 1 88 ? -8.071 4.458 3.583 1.00 91.19 88 LEU A CA 1
ATOM 719 C C . LEU A 1 88 ? -6.922 5.446 3.364 1.00 91.19 88 LEU A C 1
ATOM 721 O O . LEU A 1 88 ? -6.296 5.446 2.308 1.00 91.19 88 LEU A O 1
ATOM 725 N N . PHE A 1 89 ? -6.575 6.218 4.394 1.00 95.12 89 PHE A N 1
ATOM 726 C CA . PHE A 1 89 ? -5.422 7.108 4.365 1.00 95.12 89 PHE A CA 1
ATOM 727 C C . PHE A 1 89 ? -4.126 6.353 4.033 1.00 95.12 89 PHE A C 1
ATOM 729 O O . PHE A 1 89 ? -3.376 6.770 3.150 1.00 95.12 89 PHE A O 1
ATOM 736 N N . PHE A 1 90 ? -3.882 5.212 4.683 1.00 94.31 90 PHE A N 1
ATOM 737 C CA . PHE A 1 90 ? -2.699 4.392 4.417 1.00 94.31 90 PHE A CA 1
ATOM 738 C C . PHE A 1 90 ? -2.694 3.740 3.031 1.00 94.31 90 PHE A C 1
ATOM 740 O O . PHE A 1 90 ? -1.626 3.579 2.437 1.00 94.31 90 PHE A O 1
ATOM 747 N N . GLN A 1 91 ? -3.866 3.377 2.510 1.00 91.50 91 GLN A N 1
ATOM 748 C CA . GLN A 1 91 ? -4.020 2.871 1.144 1.00 91.50 91 GLN A CA 1
ATOM 749 C C . GLN A 1 91 ? -3.701 3.940 0.093 1.00 91.50 91 GLN A C 1
ATOM 751 O O . GLN A 1 91 ? -3.186 3.598 -0.966 1.00 91.50 91 GLN A O 1
ATOM 756 N N . GLU A 1 92 ? -3.956 5.215 0.391 1.00 95.38 92 GLU A N 1
ATOM 757 C CA . GLU A 1 92 ? -3.623 6.332 -0.499 1.00 95.38 92 GLU A CA 1
ATOM 758 C C . GLU A 1 92 ? -2.144 6.736 -0.408 1.00 95.38 92 GLU A C 1
ATOM 760 O O . GLU A 1 92 ? -1.501 6.940 -1.433 1.00 95.38 92 GLU A O 1
ATOM 765 N N . ILE A 1 93 ? -1.578 6.838 0.799 1.00 96.94 93 ILE A N 1
ATOM 766 C CA . ILE A 1 93 ? -0.213 7.356 0.980 1.00 96.94 93 ILE A CA 1
ATOM 767 C C . ILE A 1 93 ? 0.884 6.342 0.635 1.00 96.94 93 ILE A C 1
ATOM 769 O O . ILE A 1 93 ? 1.928 6.726 0.109 1.00 96.94 93 ILE A O 1
ATOM 773 N N . ALA A 1 94 ? 0.684 5.054 0.939 1.00 96.31 94 ALA A N 1
ATOM 774 C CA . ALA A 1 94 ? 1.752 4.067 0.808 1.00 96.31 94 ALA A CA 1
ATOM 775 C C . ALA A 1 94 ? 2.253 3.916 -0.639 1.00 96.31 94 ALA A C 1
ATOM 777 O O . ALA A 1 94 ? 3.468 3.989 -0.824 1.00 96.31 94 ALA A O 1
ATOM 778 N N . PRO A 1 95 ? 1.381 3.807 -1.664 1.00 95.69 95 PRO A N 1
ATOM 779 C CA . PRO A 1 95 ? 1.829 3.761 -3.055 1.00 95.69 95 PRO A CA 1
ATOM 780 C C . PRO A 1 95 ? 2.635 4.999 -3.465 1.00 95.69 95 PRO A C 1
ATOM 782 O O . PRO A 1 95 ? 3.667 4.860 -4.104 1.00 95.69 95 PRO A O 1
ATOM 785 N N . LEU A 1 96 ? 2.240 6.203 -3.034 1.00 97.62 96 LEU A N 1
ATOM 786 C CA . LEU A 1 96 ? 2.957 7.444 -3.366 1.00 97.62 96 LEU A CA 1
ATOM 787 C C . LEU A 1 96 ? 4.384 7.454 -2.804 1.00 97.62 96 LEU A C 1
ATOM 789 O O . LEU A 1 96 ? 5.338 7.822 -3.489 1.00 97.62 96 LEU A O 1
ATOM 793 N N . VAL A 1 97 ? 4.531 7.032 -1.545 1.00 98.06 97 VAL A N 1
ATOM 794 C CA . VAL A 1 97 ? 5.835 6.943 -0.874 1.00 98.06 97 VAL A CA 1
ATOM 795 C C . VAL A 1 97 ? 6.694 5.846 -1.500 1.00 98.06 97 VAL A C 1
ATOM 797 O O . VAL A 1 97 ? 7.901 6.024 -1.653 1.00 98.06 97 VAL A O 1
ATOM 800 N N . PHE A 1 98 ? 6.089 4.718 -1.869 1.00 97.19 98 PHE A N 1
ATOM 801 C CA . PHE A 1 98 ? 6.793 3.607 -2.504 1.00 97.19 98 PHE A CA 1
ATOM 802 C C . PHE A 1 98 ? 7.279 3.977 -3.899 1.00 97.19 98 PHE A C 1
ATOM 804 O O . PHE A 1 98 ? 8.456 3.770 -4.176 1.00 97.19 98 PHE A O 1
ATOM 811 N N . ASP A 1 99 ? 6.437 4.605 -4.719 1.00 96.12 99 ASP A N 1
ATOM 812 C CA . ASP A 1 99 ? 6.814 5.114 -6.039 1.00 96.12 99 ASP A CA 1
ATOM 813 C C . ASP A 1 99 ? 8.022 6.048 -5.938 1.00 96.12 99 ASP A C 1
ATOM 815 O O . ASP A 1 99 ? 9.014 5.859 -6.639 1.00 96.12 99 ASP A O 1
ATOM 819 N N . LEU A 1 100 ? 7.982 7.023 -5.025 1.00 96.19 100 LEU A N 1
ATOM 820 C CA . LEU A 1 100 ? 9.079 7.973 -4.840 1.00 96.19 100 LEU A CA 1
ATOM 821 C C . LEU A 1 100 ? 10.405 7.273 -4.498 1.00 96.19 100 LEU A C 1
ATOM 823 O O . LEU A 1 100 ? 11.451 7.614 -5.052 1.00 96.19 100 LEU A O 1
ATOM 827 N N . ILE A 1 101 ? 10.368 6.270 -3.618 1.00 97.12 101 ILE A N 1
ATOM 828 C CA . ILE A 1 101 ? 11.551 5.474 -3.266 1.00 97.12 101 ILE A CA 1
ATOM 829 C C . ILE A 1 101 ? 12.018 4.647 -4.470 1.00 97.12 101 ILE A C 1
ATOM 831 O O . ILE A 1 101 ? 13.198 4.690 -4.814 1.00 97.12 101 ILE A O 1
ATOM 835 N N . ILE A 1 102 ? 11.105 3.926 -5.128 1.00 95.38 102 ILE A N 1
ATOM 836 C CA . ILE A 1 102 ? 11.391 3.053 -6.275 1.00 95.38 102 ILE A CA 1
ATOM 837 C C . ILE A 1 102 ? 12.061 3.842 -7.397 1.00 95.38 102 ILE A C 1
ATOM 839 O O . ILE A 1 102 ? 13.117 3.444 -7.893 1.00 95.38 102 ILE A O 1
ATOM 843 N N . PHE A 1 103 ? 11.463 4.962 -7.798 1.00 92.25 103 PHE A N 1
ATOM 844 C CA . PHE A 1 103 ? 11.988 5.777 -8.883 1.00 92.25 103 PHE A CA 1
ATOM 845 C C . PHE A 1 103 ? 13.293 6.468 -8.496 1.00 92.25 103 PHE A C 1
ATOM 847 O O . PHE A 1 103 ? 14.230 6.483 -9.295 1.00 92.25 103 PHE A O 1
ATOM 854 N N . GLY A 1 104 ? 13.395 6.973 -7.266 1.00 92.12 104 GLY A N 1
ATOM 855 C CA . GLY A 1 104 ? 14.618 7.597 -6.778 1.00 92.12 104 GLY A CA 1
ATOM 856 C C . GLY A 1 104 ? 15.806 6.633 -6.714 1.00 92.12 104 GLY A C 1
ATOM 857 O O . GLY A 1 104 ? 16.919 6.996 -7.087 1.00 92.12 104 GLY A O 1
ATOM 858 N N . GLU A 1 105 ? 15.581 5.372 -6.337 1.00 92.50 105 GLU A N 1
ATOM 859 C CA . GLU A 1 105 ? 16.612 4.320 -6.334 1.00 92.50 105 GLU A CA 1
ATOM 860 C C . GLU A 1 105 ? 16.998 3.833 -7.744 1.00 92.50 105 GLU A C 1
ATOM 862 O O . GLU A 1 105 ? 18.026 3.171 -7.925 1.00 92.50 105 GLU A O 1
ATOM 867 N N . GLN A 1 106 ? 16.193 4.162 -8.755 1.00 91.56 106 GLN A N 1
ATOM 868 C CA . GLN A 1 106 ? 16.407 3.800 -10.161 1.00 91.56 106 GLN A CA 1
ATOM 869 C C . GLN A 1 106 ? 16.857 4.976 -11.030 1.00 91.56 106 GLN A C 1
ATOM 871 O O . GLN A 1 106 ? 16.990 4.818 -12.243 1.00 91.56 106 GLN A O 1
ATOM 876 N N . GLU A 1 107 ? 17.118 6.140 -10.436 1.00 88.25 107 GLU A N 1
ATOM 877 C CA . GLU A 1 107 ? 17.482 7.371 -11.147 1.00 88.25 107 GLU A CA 1
ATOM 878 C C . GLU A 1 107 ? 18.635 7.155 -12.139 1.00 88.25 107 GLU A C 1
ATOM 880 O O . GLU A 1 107 ? 18.525 7.513 -13.313 1.00 88.25 107 GLU A O 1
ATOM 885 N N . LYS A 1 108 ? 19.685 6.438 -11.723 1.00 86.69 108 LYS A N 1
ATOM 886 C CA . LYS A 1 108 ? 20.836 6.114 -12.581 1.00 86.69 108 LYS A CA 1
ATOM 887 C C . LYS A 1 108 ? 20.454 5.319 -13.832 1.00 86.69 108 LYS A C 1
ATOM 889 O O . LYS A 1 108 ? 20.988 5.591 -14.906 1.00 86.69 108 LYS A O 1
ATOM 894 N N . ASP A 1 109 ? 19.509 4.389 -13.706 1.00 87.00 109 ASP A N 1
ATOM 895 C CA . ASP A 1 109 ? 19.034 3.531 -14.801 1.00 87.00 109 ASP A CA 1
ATOM 896 C C . ASP A 1 109 ? 17.997 4.230 -15.701 1.00 87.00 109 ASP A C 1
ATOM 898 O O . ASP A 1 109 ? 17.655 3.721 -16.772 1.00 87.00 109 ASP A O 1
ATOM 902 N N . ARG A 1 110 ? 17.478 5.387 -15.267 1.00 82.25 110 ARG A N 1
ATOM 903 C CA . ARG A 1 110 ? 16.399 6.158 -15.913 1.00 82.25 110 ARG A CA 1
ATOM 904 C C . ARG A 1 110 ? 16.837 7.568 -16.325 1.00 82.25 110 ARG A C 1
ATOM 906 O O . ARG A 1 110 ? 16.008 8.398 -16.683 1.00 82.25 110 ARG A O 1
ATOM 913 N N . SER A 1 111 ? 18.140 7.826 -16.347 1.00 77.19 111 SER A N 1
ATOM 914 C CA . SER A 1 111 ? 18.748 9.139 -16.608 1.00 77.19 111 SER A CA 1
ATOM 915 C C . SER A 1 111 ? 18.718 9.590 -18.081 1.00 77.19 111 SER A C 1
ATOM 917 O O . SER A 1 111 ? 19.447 10.500 -18.465 1.00 77.19 111 SER A O 1
ATOM 919 N N . ILE A 1 112 ? 17.884 8.979 -18.931 1.00 74.88 112 ILE A N 1
ATOM 920 C CA . ILE A 1 112 ? 17.792 9.282 -20.367 1.00 74.88 112 ILE A CA 1
ATOM 921 C C . ILE A 1 112 ? 16.331 9.560 -20.738 1.00 74.88 112 ILE A C 1
ATOM 923 O O . ILE A 1 112 ? 15.422 8.842 -20.328 1.00 74.88 112 ILE A O 1
ATOM 927 N N . ASN A 1 113 ? 16.083 10.591 -21.547 1.00 66.56 113 ASN A N 1
ATOM 928 C CA . ASN A 1 113 ? 14.759 10.879 -22.112 1.00 66.56 113 ASN A CA 1
ATOM 929 C C . ASN A 1 113 ? 14.184 9.639 -22.854 1.00 66.56 113 ASN A C 1
ATOM 931 O O . ASN A 1 113 ? 14.937 8.950 -23.553 1.00 66.56 113 ASN A O 1
ATOM 935 N N . PRO A 1 114 ? 12.882 9.301 -22.721 1.00 76.62 114 PRO A N 1
ATOM 936 C CA . PRO A 1 114 ? 11.763 10.090 -22.170 1.00 76.62 114 PRO A CA 1
ATOM 937 C C . PRO A 1 114 ? 11.512 9.939 -20.670 1.00 76.62 114 PRO A C 1
ATOM 939 O O . PRO A 1 114 ? 10.537 10.479 -20.152 1.00 76.62 114 PRO A O 1
ATOM 942 N N . TRP A 1 115 ? 12.367 9.209 -19.960 1.00 80.56 115 TRP A N 1
ATOM 943 C CA . TRP A 1 115 ? 12.111 8.840 -18.573 1.00 80.56 115 TRP A CA 1
ATOM 944 C C . TRP A 1 115 ? 12.131 10.018 -17.612 1.00 80.56 115 TRP A C 1
ATOM 946 O O . TRP A 1 115 ? 11.289 10.070 -16.726 1.00 80.56 115 TRP A O 1
ATOM 956 N N . VAL A 1 116 ? 13.021 10.985 -17.837 1.00 81.69 116 VAL A N 1
ATOM 957 C CA . VAL A 1 116 ? 13.114 12.197 -17.012 1.00 81.69 116 VAL A CA 1
ATOM 958 C C . VAL A 1 116 ? 11.803 12.985 -17.025 1.00 81.69 116 VAL A C 1
ATOM 960 O O . VAL A 1 116 ? 11.272 13.284 -15.966 1.00 81.69 116 VAL A O 1
ATOM 963 N N . SER A 1 117 ? 11.204 13.219 -18.196 1.00 84.62 117 SER A N 1
ATOM 964 C CA . SER A 1 117 ? 9.934 13.957 -18.284 1.00 84.62 117 SER A CA 1
ATOM 965 C C . SER A 1 117 ? 8.766 13.200 -17.646 1.00 84.62 117 SER A C 1
ATOM 967 O O . SER A 1 117 ? 7.900 13.803 -17.014 1.00 84.62 117 SER A O 1
ATOM 969 N N . ARG A 1 118 ? 8.737 11.862 -17.766 1.00 85.62 118 ARG A N 1
ATOM 970 C CA . ARG A 1 118 ? 7.742 11.044 -17.047 1.00 85.62 118 ARG A CA 1
ATOM 971 C C . ARG A 1 118 ? 7.948 11.127 -15.533 1.00 85.62 118 ARG A C 1
ATOM 973 O O . ARG A 1 118 ? 6.970 11.195 -14.797 1.00 85.62 118 ARG A O 1
ATOM 980 N N . LEU A 1 119 ? 9.203 11.133 -15.084 1.00 85.31 119 LEU A N 1
ATOM 981 C CA . LEU A 1 119 ? 9.570 11.235 -13.675 1.00 85.31 119 LEU A CA 1
ATOM 982 C C . LEU A 1 119 ? 9.147 12.583 -13.083 1.00 85.31 119 LEU A C 1
ATOM 984 O O . LEU A 1 119 ? 8.517 12.602 -12.034 1.00 85.31 119 LEU A O 1
ATOM 988 N N . GLU A 1 120 ? 9.429 13.688 -13.773 1.00 88.31 120 GLU A N 1
ATOM 989 C CA . GLU A 1 120 ? 9.001 15.038 -13.382 1.00 88.31 120 GLU A CA 1
ATOM 990 C C . GLU A 1 120 ? 7.481 15.129 -13.239 1.00 88.31 120 GLU A C 1
ATOM 992 O O . GLU A 1 120 ? 6.986 15.574 -12.203 1.00 88.31 120 GLU A O 1
ATOM 997 N N . SER A 1 121 ? 6.741 14.646 -14.246 1.00 91.31 121 SER A N 1
ATOM 998 C CA . SER A 1 121 ? 5.275 14.604 -14.202 1.00 91.31 121 SER A CA 1
ATOM 999 C C . SER A 1 121 ? 4.792 13.805 -12.995 1.00 91.31 121 SER A C 1
ATOM 1001 O O . SER A 1 121 ? 3.974 14.289 -12.213 1.00 91.31 121 SER A O 1
ATOM 1003 N N . ARG A 1 122 ? 5.348 12.604 -12.790 1.00 92.12 122 ARG A N 1
ATOM 1004 C CA . ARG A 1 122 ? 4.956 11.735 -11.679 1.00 92.12 122 ARG A CA 1
ATOM 1005 C C . ARG A 1 122 ? 5.278 12.354 -10.320 1.00 92.12 122 ARG A C 1
ATOM 1007 O O . ARG A 1 122 ? 4.484 12.249 -9.393 1.00 92.12 122 ARG A O 1
ATOM 1014 N N . TYR A 1 123 ? 6.424 13.008 -10.182 1.00 93.81 123 TYR A N 1
ATOM 1015 C CA . TYR A 1 123 ? 6.825 13.652 -8.932 1.00 93.81 123 TYR A CA 1
ATOM 1016 C C . TYR A 1 123 ? 5.978 14.891 -8.641 1.00 93.81 123 TYR A C 1
ATOM 1018 O O . TYR A 1 123 ? 5.595 15.105 -7.492 1.00 93.81 123 TYR A O 1
ATOM 1026 N N . SER A 1 124 ? 5.594 15.653 -9.666 1.00 95.38 124 SER A N 1
ATOM 1027 C CA . SER A 1 124 ? 4.629 16.745 -9.518 1.00 95.38 124 SER A CA 1
ATOM 1028 C C . SER A 1 124 ? 3.275 16.238 -9.002 1.00 95.38 124 SER A C 1
ATOM 1030 O O . SER A 1 124 ? 2.734 16.785 -8.039 1.00 95.38 124 SER A O 1
ATOM 1032 N N . GLU A 1 125 ? 2.762 15.139 -9.570 1.00 96.38 125 GLU A N 1
ATOM 1033 C CA . GLU A 1 125 ? 1.539 14.476 -9.092 1.00 96.38 125 GLU A CA 1
ATOM 1034 C C . GLU A 1 125 ? 1.665 14.027 -7.631 1.00 96.38 125 GLU A C 1
ATOM 1036 O O . GLU A 1 125 ? 0.813 14.366 -6.810 1.00 96.38 125 GLU A O 1
ATOM 1041 N N . ILE A 1 126 ? 2.745 13.313 -7.287 1.00 97.19 126 ILE A N 1
ATOM 1042 C CA . ILE A 1 126 ? 2.994 12.836 -5.918 1.00 97.19 126 ILE A CA 1
ATOM 1043 C C . ILE A 1 126 ? 3.043 14.013 -4.938 1.00 97.19 126 ILE A C 1
ATOM 1045 O O . ILE A 1 126 ? 2.418 13.955 -3.881 1.00 97.19 126 ILE A O 1
ATOM 1049 N N . SER A 1 127 ? 3.747 15.092 -5.283 1.00 97.88 127 SER A N 1
ATOM 1050 C CA . SER A 1 127 ? 3.854 16.288 -4.443 1.00 97.88 127 SER A CA 1
ATOM 1051 C C . SER A 1 127 ? 2.480 16.909 -4.150 1.00 97.88 127 SER A C 1
ATOM 1053 O O . SER A 1 127 ? 2.155 17.216 -2.999 1.00 97.88 127 SER A O 1
ATOM 1055 N N . ASN A 1 128 ? 1.625 17.025 -5.169 1.00 98.00 128 ASN A N 1
ATOM 1056 C CA . ASN A 1 128 ? 0.264 17.541 -5.012 1.00 98.00 128 ASN A CA 1
ATOM 1057 C C . ASN A 1 128 ? -0.619 16.619 -4.160 1.00 98.00 128 ASN A C 1
ATOM 1059 O O . ASN A 1 128 ? -1.332 17.092 -3.270 1.00 98.00 128 ASN A O 1
ATOM 1063 N N . GLU A 1 129 ? -0.540 15.306 -4.379 1.00 98.44 129 GLU A N 1
ATOM 1064 C CA . GLU A 1 129 ? -1.281 14.328 -3.583 1.00 98.44 129 GLU A CA 1
ATOM 1065 C C . GLU A 1 129 ? -0.839 14.315 -2.116 1.00 98.44 129 GLU A C 1
ATOM 1067 O O . GLU A 1 129 ? -1.682 14.257 -1.221 1.00 98.44 129 GLU A O 1
ATOM 1072 N N . LEU A 1 130 ? 0.459 14.459 -1.836 1.00 98.25 130 LEU A N 1
ATOM 1073 C CA . LEU A 1 130 ? 0.967 14.573 -0.466 1.00 98.25 130 LEU A CA 1
ATOM 1074 C C . LEU A 1 130 ? 0.407 15.806 0.252 1.00 98.25 130 LEU A C 1
ATOM 1076 O O . LEU A 1 130 ? -0.017 15.687 1.401 1.00 98.25 130 LEU A O 1
ATOM 1080 N N . ARG A 1 131 ? 0.318 16.964 -0.417 1.00 98.38 131 ARG A N 1
ATOM 1081 C CA . ARG A 1 131 ? -0.331 18.161 0.157 1.00 98.38 131 ARG A CA 1
ATOM 1082 C C . ARG A 1 131 ? -1.813 17.938 0.424 1.00 98.38 131 ARG A C 1
ATOM 1084 O O . ARG A 1 131 ? -2.309 18.306 1.489 1.00 98.38 131 ARG A O 1
ATOM 1091 N N . ARG A 1 132 ? -2.522 17.296 -0.510 1.00 98.25 132 ARG A N 1
ATOM 1092 C CA . ARG A 1 132 ? -3.936 16.934 -0.328 1.00 98.25 132 ARG A CA 1
ATOM 1093 C C . ARG A 1 132 ? -4.118 15.998 0.869 1.00 98.25 132 ARG A C 1
ATOM 1095 O O . ARG A 1 132 ? -5.056 16.168 1.643 1.00 98.25 132 ARG A O 1
ATOM 1102 N N . LEU A 1 133 ? -3.225 15.027 1.049 1.00 97.88 133 LEU A N 1
ATOM 1103 C CA . LEU A 1 133 ? -3.231 14.127 2.202 1.00 97.88 133 LEU A CA 1
ATOM 1104 C C . LEU A 1 133 ? -2.861 14.851 3.505 1.00 97.88 133 LEU A C 1
ATOM 1106 O O . LEU A 1 133 ? -3.437 14.540 4.547 1.00 97.88 133 LEU A O 1
ATOM 1110 N N . ALA A 1 134 ? -1.962 15.838 3.465 1.00 97.75 134 ALA A N 1
ATOM 1111 C CA . ALA A 1 134 ? -1.520 16.598 4.637 1.00 97.75 134 ALA A CA 1
ATOM 1112 C C . ALA A 1 134 ? -2.651 17.368 5.334 1.00 97.75 134 ALA A C 1
ATOM 1114 O O . ALA A 1 134 ? -2.621 17.516 6.558 1.00 97.75 134 ALA A O 1
ATOM 1115 N N . ILE A 1 135 ? -3.657 17.812 4.573 1.00 97.81 135 ILE A N 1
ATOM 1116 C CA . ILE A 1 135 ? -4.808 18.572 5.084 1.00 97.81 135 ILE A CA 1
ATOM 1117 C C . ILE A 1 135 ? -6.008 17.702 5.490 1.00 97.81 135 ILE A C 1
ATOM 1119 O O . ILE A 1 135 ? -7.027 18.239 5.912 1.00 97.81 135 ILE A O 1
ATOM 1123 N N . LYS A 1 136 ? -5.930 16.370 5.358 1.00 96.56 136 LYS A N 1
ATOM 1124 C CA . LYS A 1 136 ? -7.000 15.476 5.828 1.00 96.56 136 LYS A CA 1
ATOM 1125 C C . LYS A 1 136 ? -7.050 15.428 7.355 1.00 96.56 136 LYS A C 1
ATOM 1127 O O . LYS A 1 136 ? -6.006 15.418 8.006 1.00 96.56 136 LYS A O 1
ATOM 1132 N N . ASP A 1 137 ? -8.249 15.250 7.911 1.00 93.31 137 ASP A N 1
ATOM 1133 C CA . ASP A 1 137 ? -8.472 15.137 9.360 1.00 93.31 137 ASP A CA 1
ATOM 1134 C C . ASP A 1 137 ? -7.589 14.071 10.015 1.00 93.31 137 ASP A C 1
ATOM 1136 O O . ASP A 1 137 ? -7.017 14.314 11.073 1.00 93.31 137 ASP A O 1
ATOM 1140 N N . VAL A 1 138 ? -7.407 12.918 9.359 1.00 93.56 138 VAL A N 1
ATOM 1141 C CA . VAL A 1 138 ? -6.515 11.850 9.839 1.00 93.56 138 VAL A CA 1
ATOM 1142 C C . VAL A 1 138 ? -5.085 12.366 10.030 1.00 93.56 138 VAL A C 1
ATOM 1144 O O . VAL A 1 138 ? -4.486 12.127 11.076 1.00 93.56 138 VAL A O 1
ATOM 1147 N N . SER A 1 139 ? -4.543 13.111 9.063 1.00 94.88 139 SER A N 1
ATOM 1148 C CA . SER A 1 139 ? -3.195 13.685 9.158 1.00 94.88 139 SER A CA 1
ATOM 1149 C C . SER A 1 139 ? -3.091 14.714 10.274 1.00 94.88 139 SER A C 1
ATOM 1151 O O . SER A 1 139 ? -2.112 14.697 11.018 1.00 94.88 139 SER A O 1
ATOM 1153 N N . ILE A 1 140 ? -4.099 15.576 10.422 1.00 94.56 140 ILE A N 1
ATOM 1154 C CA . ILE A 1 140 ? -4.134 16.613 11.462 1.00 94.56 140 ILE A CA 1
ATOM 1155 C C . ILE A 1 140 ? -4.183 15.961 12.848 1.00 94.56 140 ILE A C 1
ATOM 1157 O O . ILE A 1 140 ? -3.348 16.254 13.701 1.00 94.56 140 ILE A O 1
ATOM 1161 N N . GLN A 1 141 ? -5.107 15.018 13.056 1.00 90.44 141 GLN A N 1
ATOM 1162 C CA . GLN A 1 141 ? -5.281 14.301 14.323 1.00 90.44 141 GLN A CA 1
ATOM 1163 C C . GLN A 1 141 ? -4.044 13.491 14.718 1.00 90.44 141 GLN A C 1
ATOM 1165 O O . GLN A 1 141 ? -3.760 13.333 15.904 1.00 90.44 141 GLN A O 1
ATOM 1170 N N . LYS A 1 142 ? -3.314 12.955 13.735 1.00 91.62 142 LYS A N 1
ATOM 1171 C CA . LYS A 1 142 ? -2.102 12.161 13.966 1.00 91.62 142 LYS A CA 1
ATOM 1172 C C . LYS A 1 142 ? -0.810 12.984 13.953 1.00 91.62 142 LYS A C 1
ATOM 1174 O O . LYS A 1 142 ? 0.253 12.424 14.206 1.00 91.62 142 LYS A O 1
ATOM 1179 N N . GLY A 1 143 ? -0.885 14.289 13.680 1.00 94.50 143 GLY A N 1
ATOM 1180 C CA . GLY A 1 143 ? 0.278 15.177 13.626 1.00 94.50 143 GLY A CA 1
ATOM 1181 C C . GLY A 1 143 ? 1.197 14.940 12.420 1.00 94.50 143 GLY A C 1
ATOM 1182 O O . GLY A 1 143 ? 2.386 15.236 12.486 1.00 94.50 143 GLY A O 1
ATOM 1183 N N . TRP A 1 144 ? 0.679 14.391 11.319 1.00 97.19 144 TRP A N 1
ATOM 1184 C CA . TRP A 1 144 ? 1.466 14.049 10.124 1.00 97.19 144 TRP A CA 1
ATOM 1185 C C . TRP A 1 144 ? 1.560 15.179 9.100 1.00 97.19 144 TRP A C 1
ATOM 1187 O O . TRP A 1 144 ? 2.368 15.097 8.180 1.00 97.19 144 TRP A O 1
ATOM 1197 N N . THR A 1 145 ? 0.773 16.245 9.258 1.00 97.31 145 THR A N 1
ATOM 1198 C CA . THR A 1 145 ? 0.706 17.367 8.309 1.00 97.31 145 THR A CA 1
ATOM 1199 C C . THR A 1 145 ? 2.083 17.945 7.975 1.00 97.31 145 THR A C 1
ATOM 1201 O O . THR A 1 145 ? 2.393 18.113 6.799 1.00 97.31 145 THR A O 1
ATOM 1204 N N . VAL A 1 146 ? 2.932 18.185 8.983 1.00 97.06 146 VAL A N 1
ATOM 1205 C CA . VAL A 1 146 ? 4.277 18.760 8.784 1.00 97.06 146 VAL A CA 1
ATOM 1206 C C . VAL A 1 146 ? 5.171 17.820 7.974 1.00 97.06 146 VAL A C 1
ATOM 1208 O O . VAL A 1 146 ? 5.795 18.252 7.013 1.00 97.06 146 VAL A O 1
ATOM 1211 N N . LEU A 1 147 ? 5.180 16.524 8.303 1.00 97.38 147 LEU A N 1
ATOM 1212 C CA . LEU A 1 147 ? 6.016 15.531 7.618 1.00 97.38 147 LEU A CA 1
ATOM 1213 C C . LEU A 1 147 ? 5.660 15.400 6.130 1.00 97.38 147 LEU A C 1
ATOM 1215 O O . LEU A 1 147 ? 6.546 15.283 5.285 1.00 97.38 147 LEU A O 1
ATOM 1219 N N . LEU A 1 148 ? 4.366 15.421 5.805 1.00 98.12 148 LEU A N 1
ATOM 1220 C CA . LEU A 1 148 ? 3.883 15.298 4.426 1.00 98.12 148 LEU A CA 1
ATOM 1221 C C . LEU A 1 148 ? 4.167 16.555 3.605 1.00 98.12 148 LEU A C 1
ATOM 1223 O O . LEU A 1 148 ? 4.570 16.448 2.449 1.00 98.12 148 LEU A O 1
ATOM 1227 N N . ASP A 1 149 ? 4.002 17.731 4.210 1.00 98.12 149 ASP A N 1
ATOM 1228 C CA . ASP A 1 149 ? 4.316 19.012 3.578 1.00 98.12 149 ASP A CA 1
ATOM 1229 C C . ASP A 1 149 ? 5.826 19.173 3.333 1.00 98.12 149 ASP A C 1
ATOM 1231 O O . ASP A 1 149 ? 6.243 19.595 2.256 1.00 98.12 149 ASP A O 1
ATOM 1235 N N . GLU A 1 150 ? 6.669 18.767 4.286 1.00 97.81 150 GLU A N 1
ATOM 1236 C CA . GLU A 1 150 ? 8.125 18.762 4.113 1.00 97.81 150 GLU A CA 1
ATOM 1237 C C . GLU A 1 150 ? 8.588 17.809 3.009 1.00 97.81 150 GLU A C 1
ATOM 1239 O O . GLU A 1 150 ? 9.494 18.159 2.247 1.00 97.81 150 GLU A O 1
ATOM 1244 N N . LEU A 1 151 ? 7.974 16.625 2.902 1.00 98.12 151 LEU A N 1
ATOM 1245 C CA . LEU A 1 151 ? 8.252 15.695 1.809 1.00 98.12 151 LEU A CA 1
ATOM 1246 C C . LEU A 1 151 ? 7.833 16.298 0.461 1.00 98.12 151 LEU A C 1
ATOM 1248 O O . LEU A 1 151 ? 8.628 16.295 -0.477 1.00 98.12 151 LEU A O 1
ATOM 1252 N N . ALA A 1 152 ? 6.630 16.871 0.372 1.00 98.06 152 ALA A N 1
ATOM 1253 C CA . ALA A 1 152 ? 6.143 17.521 -0.844 1.00 98.06 152 ALA A CA 1
ATOM 1254 C C . ALA A 1 152 ? 7.047 18.690 -1.282 1.00 98.06 152 ALA A C 1
ATOM 1256 O O . ALA A 1 152 ? 7.356 18.828 -2.465 1.00 98.06 152 ALA A O 1
ATOM 1257 N N . LYS A 1 153 ? 7.542 19.501 -0.338 1.00 97.06 153 LYS A N 1
ATOM 1258 C CA . LYS A 1 153 ? 8.505 20.585 -0.614 1.00 97.06 153 LYS A CA 1
ATOM 1259 C C . LYS A 1 153 ? 9.833 20.071 -1.169 1.00 97.06 153 LYS A C 1
ATOM 1261 O O . LYS A 1 153 ? 10.374 20.672 -2.093 1.00 97.06 153 LYS A O 1
ATOM 1266 N N . SER A 1 154 ? 10.356 18.961 -0.649 1.00 95.94 154 SER A N 1
ATOM 1267 C CA . SER A 1 1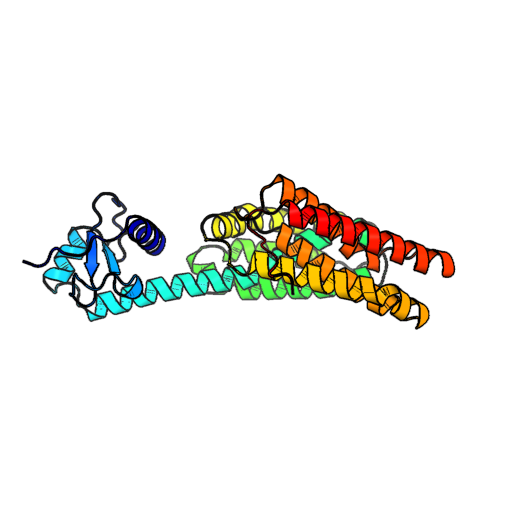54 ? 11.572 18.347 -1.205 1.00 95.94 154 SER A CA 1
ATOM 1268 C C . SER A 1 154 ? 11.375 17.864 -2.638 1.00 95.94 154 SER A C 1
ATOM 1270 O O . SER A 1 154 ? 12.272 18.013 -3.464 1.00 95.94 154 SER A O 1
ATOM 1272 N N . ILE A 1 155 ? 10.191 17.336 -2.955 1.00 95.44 155 ILE A N 1
ATOM 1273 C CA . ILE A 1 155 ? 9.854 16.928 -4.321 1.00 95.44 155 ILE A CA 1
ATOM 1274 C C . ILE A 1 155 ? 9.737 18.151 -5.241 1.00 95.44 155 ILE A C 1
ATOM 1276 O O . ILE A 1 155 ? 10.256 18.127 -6.353 1.00 95.44 155 ILE A O 1
ATOM 1280 N N . ASP A 1 156 ? 9.125 19.244 -4.782 1.00 94.62 156 ASP A N 1
ATOM 1281 C CA . ASP A 1 156 ? 9.040 20.489 -5.557 1.00 94.62 156 ASP A CA 1
ATOM 1282 C C . ASP A 1 156 ? 10.414 21.073 -5.884 1.00 94.62 156 ASP A C 1
ATOM 1284 O O . ASP A 1 156 ? 10.610 21.583 -6.985 1.00 94.62 156 ASP A O 1
ATOM 1288 N N . ASN A 1 157 ? 11.370 20.999 -4.954 1.00 91.88 157 ASN A N 1
ATOM 1289 C CA . ASN A 1 157 ? 12.738 21.457 -5.206 1.00 91.88 157 ASN A CA 1
ATOM 1290 C C . ASN A 1 157 ? 13.370 20.709 -6.383 1.00 91.88 157 ASN A C 1
ATOM 1292 O O . ASN A 1 157 ? 14.114 21.304 -7.159 1.00 91.88 157 ASN A O 1
ATOM 1296 N N . PHE A 1 158 ? 13.049 19.423 -6.531 1.00 89.00 158 PHE A N 1
ATOM 1297 C CA . PHE A 1 158 ? 13.453 18.639 -7.686 1.00 89.00 158 PHE A CA 1
ATOM 1298 C C . PHE A 1 158 ? 12.693 19.051 -8.958 1.00 89.00 158 PHE A C 1
ATOM 1300 O O . PHE A 1 158 ? 13.327 19.351 -9.964 1.00 89.00 158 PHE A O 1
ATOM 1307 N N . VAL A 1 159 ? 11.356 19.105 -8.912 1.00 90.44 159 VAL A N 1
ATOM 1308 C CA . VAL A 1 159 ? 10.507 19.380 -10.092 1.00 90.44 159 VAL A CA 1
ATOM 1309 C C . VAL A 1 159 ? 10.734 20.786 -10.663 1.00 90.44 159 VAL A C 1
ATOM 1311 O O . VAL A 1 159 ? 10.678 20.973 -11.874 1.00 90.44 159 VAL A O 1
ATOM 1314 N N . ASN A 1 160 ? 10.991 21.780 -9.809 1.00 88.56 160 ASN A N 1
ATOM 1315 C CA . ASN A 1 160 ? 11.138 23.182 -10.215 1.00 88.56 160 ASN A CA 1
ATOM 1316 C C . ASN A 1 160 ? 12.561 23.566 -10.628 1.00 88.56 160 ASN A C 1
ATOM 1318 O O . ASN A 1 160 ? 12.775 24.690 -11.090 1.00 88.56 160 ASN A O 1
ATOM 1322 N N . ARG A 1 161 ? 13.554 22.687 -10.452 1.00 83.56 161 ARG A N 1
ATOM 1323 C CA . ARG A 1 161 ? 14.875 22.953 -11.017 1.00 83.56 161 ARG A CA 1
ATOM 1324 C C . ARG A 1 161 ? 14.765 22.845 -12.527 1.00 83.56 161 ARG A C 1
ATOM 1326 O O . ARG A 1 161 ? 14.441 21.783 -13.049 1.00 83.56 161 ARG A O 1
ATOM 1333 N N . GLU A 1 162 ? 15.079 23.936 -13.229 1.00 66.44 162 GLU A N 1
ATOM 1334 C CA . GLU A 1 162 ? 15.354 23.854 -14.659 1.00 66.44 162 GLU A CA 1
ATOM 1335 C C . GLU A 1 162 ? 16.356 22.716 -14.857 1.00 66.44 162 GLU A C 1
ATOM 1337 O O . GLU A 1 162 ? 17.455 22.751 -14.295 1.00 66.44 162 GLU A O 1
ATOM 1342 N N . VAL A 1 163 ? 15.976 21.699 -15.635 1.00 60.16 163 VAL A N 1
ATOM 1343 C CA . VAL A 1 163 ? 16.844 20.577 -16.025 1.00 60.16 163 VAL A CA 1
ATOM 1344 C C . VAL A 1 163 ? 17.872 21.069 -17.047 1.00 60.16 163 VAL A C 1
ATOM 1346 O O . VAL A 1 163 ? 18.055 20.558 -18.149 1.00 60.16 163 VAL A O 1
ATOM 1349 N N . CYS A 1 164 ? 18.572 22.128 -16.670 1.00 49.78 164 CYS A N 1
ATOM 1350 C CA . CYS A 1 164 ? 19.744 22.647 -17.316 1.00 49.78 164 CYS A CA 1
ATOM 1351 C C . CYS A 1 164 ? 20.897 21.733 -16.898 1.00 49.78 164 CYS A C 1
ATOM 1353 O O . CYS A 1 164 ? 21.627 22.003 -15.951 1.00 49.78 164 CYS A O 1
ATOM 1355 N N . LEU A 1 165 ? 21.051 20.647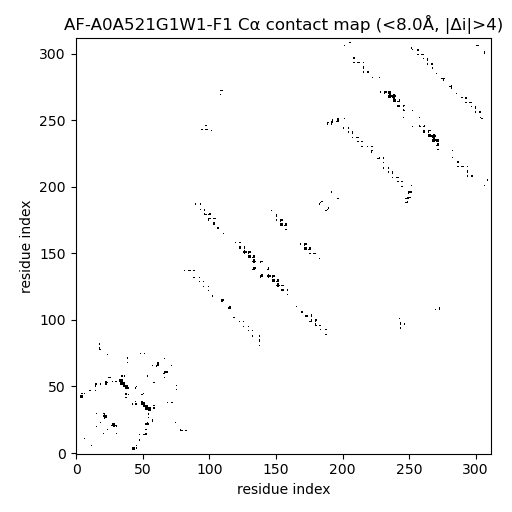 -17.664 1.00 53.81 165 LEU A N 1
ATOM 1356 C CA . LEU A 1 165 ? 22.183 19.715 -17.667 1.00 53.81 165 LEU A CA 1
ATOM 1357 C C . LEU A 1 165 ? 22.140 18.672 -16.532 1.00 53.81 165 LEU A C 1
ATOM 1359 O O . LEU A 1 165 ? 22.311 18.979 -15.362 1.00 53.81 165 LEU A O 1
ATOM 1363 N N . TYR A 1 166 ? 22.006 17.402 -16.929 1.00 58.88 166 TYR A N 1
ATOM 1364 C CA . TYR A 1 166 ? 21.961 16.136 -16.167 1.00 58.88 166 TYR A CA 1
ATOM 1365 C C . TYR A 1 166 ? 22.965 15.936 -14.998 1.00 58.88 166 TYR A C 1
ATOM 1367 O O . TYR A 1 166 ? 22.957 14.894 -14.349 1.00 58.88 166 TYR A O 1
ATOM 1375 N N . ARG A 1 167 ? 23.844 16.896 -14.696 1.00 57.69 167 ARG A N 1
ATOM 1376 C CA . ARG A 1 167 ? 24.753 16.891 -13.542 1.00 57.69 167 ARG A CA 1
ATOM 1377 C C . ARG A 1 167 ? 24.123 17.653 -12.373 1.00 57.69 167 ARG A C 1
ATOM 1379 O O . ARG A 1 167 ? 24.499 18.785 -12.101 1.00 57.69 167 ARG A O 1
ATOM 1386 N N . GLY A 1 168 ? 23.169 17.043 -11.677 1.00 57.25 168 GLY A N 1
ATOM 1387 C CA . GLY A 1 168 ? 22.598 17.682 -10.483 1.00 57.25 168 GLY A CA 1
ATOM 1388 C C . GLY A 1 168 ? 21.318 17.072 -9.928 1.00 57.25 168 GLY A C 1
ATOM 1389 O O . GLY A 1 168 ? 20.985 17.375 -8.787 1.00 57.25 168 GLY A O 1
ATOM 1390 N N . LEU A 1 169 ? 20.651 16.181 -10.677 1.00 63.41 169 LEU A N 1
ATOM 1391 C CA . LEU A 1 169 ? 19.433 15.489 -10.228 1.00 63.41 169 LEU A CA 1
ATOM 1392 C C . LEU A 1 169 ? 19.615 14.738 -8.896 1.00 63.41 169 LEU A C 1
ATOM 1394 O O . LEU A 1 169 ? 18.646 14.492 -8.185 1.00 63.41 169 LEU A O 1
ATOM 1398 N N . THR A 1 170 ? 20.848 14.380 -8.537 1.00 72.06 170 THR A N 1
ATOM 1399 C CA . THR A 1 170 ? 21.101 13.420 -7.469 1.00 72.06 170 THR A CA 1
ATOM 1400 C C . THR A 1 170 ? 20.822 13.943 -6.066 1.00 72.06 170 THR A C 1
ATOM 1402 O O . THR A 1 170 ? 20.392 13.148 -5.246 1.00 72.06 170 THR A O 1
ATOM 1405 N N . GLU A 1 171 ? 21.077 15.212 -5.735 1.00 85.81 171 GLU A N 1
ATOM 1406 C CA . GLU A 1 171 ? 20.992 15.641 -4.324 1.00 85.81 171 GLU A CA 1
ATOM 1407 C C . GLU A 1 171 ? 19.558 15.932 -3.864 1.00 85.81 171 GLU A C 1
ATOM 1409 O O . GLU A 1 171 ? 19.164 15.449 -2.805 1.00 85.81 171 GLU A O 1
ATOM 1414 N N . ASP A 1 172 ? 18.739 16.628 -4.662 1.00 87.06 172 ASP A N 1
ATOM 1415 C CA . ASP A 1 172 ? 17.351 16.912 -4.258 1.00 87.06 172 ASP A CA 1
ATOM 1416 C C . ASP A 1 172 ? 16.483 15.642 -4.286 1.00 87.06 172 ASP A C 1
ATOM 1418 O O . ASP A 1 172 ? 15.679 15.424 -3.378 1.00 87.06 172 ASP A O 1
ATOM 1422 N N . ILE A 1 173 ? 16.692 14.747 -5.269 1.00 89.38 173 ILE A N 1
ATOM 1423 C CA . ILE A 1 173 ? 16.034 13.428 -5.271 1.00 89.38 173 ILE A CA 1
ATOM 1424 C C . ILE A 1 173 ? 16.451 12.631 -4.036 1.00 89.38 173 ILE A C 1
ATOM 1426 O O . ILE A 1 173 ? 15.593 12.023 -3.402 1.00 89.38 173 ILE A O 1
ATOM 1430 N N . LYS A 1 174 ? 17.742 12.615 -3.675 1.00 92.12 174 LYS A N 1
ATOM 1431 C CA . LYS A 1 174 ? 18.205 11.900 -2.475 1.00 92.12 174 LYS A CA 1
ATOM 1432 C C . LYS A 1 174 ? 17.514 12.417 -1.219 1.00 92.12 174 LYS A C 1
ATOM 1434 O O . LYS A 1 174 ? 17.057 11.594 -0.435 1.00 92.12 174 LYS A O 1
ATOM 1439 N N . ASP A 1 175 ? 17.399 13.733 -1.042 1.00 93.62 175 ASP A N 1
ATOM 1440 C CA . ASP A 1 175 ? 16.687 14.306 0.109 1.00 93.62 175 ASP A CA 1
ATOM 1441 C C . ASP A 1 175 ? 15.220 13.846 0.148 1.00 93.62 175 ASP A C 1
ATOM 1443 O O . ASP A 1 175 ? 14.756 13.332 1.168 1.00 93.62 175 ASP A O 1
ATOM 1447 N N . ALA A 1 176 ? 14.504 13.931 -0.980 1.00 95.44 176 ALA A N 1
ATOM 1448 C CA . ALA A 1 176 ? 13.122 13.459 -1.072 1.00 95.44 176 ALA A CA 1
ATOM 1449 C C . ALA A 1 176 ? 12.995 11.951 -0.772 1.00 95.44 176 ALA A C 1
ATOM 1451 O O . ALA A 1 176 ? 12.105 11.538 -0.028 1.00 95.44 176 ALA A O 1
ATOM 1452 N N . VAL A 1 177 ? 13.906 11.124 -1.296 1.00 95.88 177 VAL A N 1
ATOM 1453 C CA . VAL A 1 177 ? 13.934 9.669 -1.069 1.00 95.88 177 VAL A CA 1
ATOM 1454 C C . VAL A 1 177 ? 14.226 9.332 0.389 1.00 95.88 177 VAL A C 1
ATOM 1456 O O . VAL A 1 177 ? 13.572 8.455 0.951 1.00 95.88 177 VAL A O 1
ATOM 1459 N N . GLU A 1 178 ? 15.175 10.008 1.032 1.00 96.62 178 GLU A N 1
ATOM 1460 C CA . GLU A 1 178 ? 15.491 9.757 2.441 1.00 96.62 178 GLU A CA 1
ATOM 1461 C C . GLU A 1 178 ? 14.334 10.175 3.358 1.00 96.62 178 GLU A C 1
ATOM 1463 O O . GLU A 1 178 ? 13.964 9.420 4.263 1.00 96.62 178 GLU A O 1
ATOM 1468 N N . LYS A 1 179 ? 13.659 11.296 3.069 1.00 97.75 179 LYS A N 1
ATOM 1469 C CA . LYS A 1 179 ? 12.416 11.671 3.765 1.00 97.75 179 LYS A CA 1
ATOM 1470 C C . LYS A 1 179 ? 11.294 10.657 3.533 1.00 97.75 179 LYS A C 1
ATOM 1472 O O . LYS A 1 179 ? 10.594 10.297 4.480 1.00 97.75 179 LYS A O 1
ATOM 1477 N N . ALA A 1 180 ? 11.150 10.139 2.314 1.00 98.00 180 ALA A N 1
ATOM 1478 C CA . ALA A 1 180 ? 10.182 9.094 1.988 1.00 98.00 180 ALA A CA 1
ATOM 1479 C C . ALA A 1 180 ? 10.465 7.790 2.754 1.00 98.00 180 ALA A C 1
ATOM 1481 O O . ALA A 1 180 ? 9.553 7.190 3.325 1.00 98.00 180 ALA A O 1
ATOM 1482 N N . LYS A 1 181 ? 11.734 7.369 2.840 1.00 97.56 181 LYS A N 1
ATOM 1483 C CA . LYS A 1 181 ? 12.161 6.211 3.644 1.00 97.56 181 LYS A CA 1
ATOM 1484 C C . LYS A 1 181 ? 11.888 6.424 5.128 1.00 97.56 181 LYS A C 1
ATOM 1486 O O . LYS A 1 181 ? 11.376 5.517 5.785 1.00 97.56 181 LYS A O 1
ATOM 1491 N N . HIS A 1 182 ? 12.180 7.613 5.652 1.00 97.25 182 HIS A N 1
ATOM 1492 C CA . HIS A 1 182 ? 11.868 7.959 7.036 1.00 97.25 182 HIS A CA 1
ATOM 1493 C C . HIS A 1 182 ? 10.360 7.868 7.306 1.00 97.25 182 HIS A C 1
ATOM 1495 O O . HIS A 1 182 ? 9.942 7.214 8.262 1.00 97.25 182 HIS A O 1
ATOM 1501 N N . LEU A 1 183 ? 9.534 8.456 6.436 1.00 97.50 183 LEU A N 1
ATOM 1502 C CA . LEU A 1 183 ? 8.073 8.388 6.510 1.00 97.50 183 LEU A CA 1
ATOM 1503 C C . LEU A 1 183 ? 7.565 6.938 6.451 1.00 97.50 183 LEU A C 1
ATOM 1505 O O . LEU A 1 183 ? 6.699 6.540 7.235 1.00 97.50 183 LEU A O 1
ATOM 1509 N N . LYS A 1 184 ? 8.153 6.119 5.573 1.00 97.00 184 LYS A N 1
ATOM 1510 C CA . LYS A 1 184 ? 7.848 4.692 5.477 1.00 97.00 184 LYS A CA 1
ATOM 1511 C C . LYS A 1 184 ? 8.102 3.967 6.798 1.00 97.00 184 LYS A C 1
ATOM 1513 O O . LYS A 1 184 ? 7.210 3.288 7.295 1.00 97.00 184 LYS A O 1
ATOM 1518 N N . VAL A 1 185 ? 9.294 4.114 7.368 1.00 96.12 185 VAL A N 1
ATOM 1519 C CA . VAL A 1 185 ? 9.695 3.389 8.586 1.00 96.12 185 VAL A CA 1
ATOM 1520 C C . VAL A 1 185 ? 8.937 3.880 9.821 1.00 96.12 185 VAL A C 1
ATOM 1522 O O . VAL A 1 185 ? 8.579 3.073 10.674 1.00 96.12 185 VAL A O 1
ATOM 1525 N N . SER A 1 186 ? 8.687 5.186 9.929 1.00 95.00 186 SER A N 1
ATOM 1526 C CA . SER A 1 186 ? 8.065 5.785 11.118 1.00 95.00 186 SER A CA 1
ATOM 1527 C C . SER A 1 186 ? 6.538 5.685 11.140 1.00 95.00 186 SER A C 1
ATOM 1529 O O . SER A 1 186 ? 5.961 5.624 12.224 1.00 95.00 186 SER A O 1
ATOM 1531 N N . ILE A 1 187 ? 5.877 5.651 9.976 1.00 94.44 187 ILE A N 1
ATOM 1532 C CA . ILE A 1 187 ? 4.409 5.745 9.890 1.00 94.44 187 ILE A CA 1
ATOM 1533 C C . ILE A 1 187 ? 3.793 4.534 9.181 1.00 94.44 187 ILE A C 1
ATOM 1535 O O . ILE A 1 187 ? 2.899 3.886 9.727 1.00 94.44 187 ILE A O 1
ATOM 1539 N N . ILE A 1 188 ? 4.276 4.194 7.984 1.00 94.69 188 ILE A N 1
ATOM 1540 C CA . ILE A 1 188 ? 3.671 3.155 7.131 1.00 94.69 188 ILE A CA 1
ATOM 1541 C C . ILE A 1 188 ? 3.944 1.749 7.675 1.00 94.69 188 ILE A C 1
ATOM 1543 O O . ILE A 1 188 ? 3.016 0.958 7.858 1.00 94.69 188 ILE A O 1
ATOM 1547 N N . ASP A 1 189 ? 5.203 1.424 7.962 1.00 93.38 189 ASP A N 1
ATOM 1548 C CA . ASP A 1 189 ? 5.601 0.080 8.385 1.00 93.38 189 ASP A CA 1
ATOM 1549 C C . ASP A 1 189 ? 4.954 -0.346 9.714 1.00 93.38 189 ASP A C 1
ATOM 1551 O O . ASP A 1 189 ? 4.446 -1.470 9.768 1.00 93.38 189 ASP A O 1
ATOM 1555 N N . PRO A 1 190 ? 4.886 0.498 10.767 1.00 90.69 190 PRO A N 1
ATOM 1556 C CA . PRO A 1 190 ? 4.195 0.142 12.005 1.00 90.69 190 PRO A CA 1
ATOM 1557 C C . PRO A 1 190 ? 2.704 -0.130 11.790 1.00 90.69 190 PRO A C 1
ATOM 1559 O O . PRO A 1 190 ? 2.153 -1.072 12.368 1.00 90.69 190 PRO A O 1
ATOM 1562 N N . PHE A 1 191 ? 2.048 0.650 10.923 1.00 89.56 191 PHE A N 1
ATOM 1563 C CA . PHE A 1 191 ? 0.645 0.429 10.592 1.00 89.56 191 PHE A CA 1
ATOM 1564 C C . PHE A 1 191 ? 0.446 -0.947 9.948 1.00 89.56 191 PHE A C 1
ATOM 1566 O O . PHE A 1 191 ? -0.295 -1.769 10.490 1.00 89.56 191 PHE A O 1
ATOM 1573 N N . PHE A 1 192 ? 1.161 -1.252 8.862 1.00 86.81 192 PHE A N 1
ATOM 1574 C CA . PHE A 1 192 ? 1.004 -2.529 8.154 1.00 86.81 192 PHE A CA 1
ATOM 1575 C C . PHE A 1 192 ? 1.533 -3.747 8.924 1.00 86.81 192 PHE A C 1
ATOM 1577 O O . PHE A 1 192 ? 1.055 -4.852 8.679 1.00 86.81 192 PHE A O 1
ATOM 1584 N N . ALA A 1 193 ? 2.457 -3.563 9.873 1.00 85.19 193 ALA A N 1
ATOM 1585 C CA . ALA A 1 193 ? 2.885 -4.625 10.784 1.00 85.19 193 ALA A CA 1
ATOM 1586 C C . ALA A 1 193 ? 1.827 -4.934 11.859 1.00 85.19 193 ALA A C 1
ATOM 1588 O O . ALA A 1 193 ? 1.658 -6.084 12.261 1.00 85.19 193 ALA A O 1
ATOM 1589 N N . SER A 1 194 ? 1.110 -3.913 12.346 1.00 77.94 194 SER A N 1
ATOM 1590 C CA . SER A 1 194 ? 0.086 -4.077 13.391 1.00 77.94 194 SER A CA 1
ATOM 1591 C C . SER A 1 194 ? -1.251 -4.603 12.858 1.00 77.94 194 SER A C 1
ATOM 1593 O O . SER A 1 194 ? -1.986 -5.299 13.581 1.00 77.94 194 SER A O 1
ATOM 1595 N N . GLN A 1 195 ? -1.551 -4.278 11.598 1.00 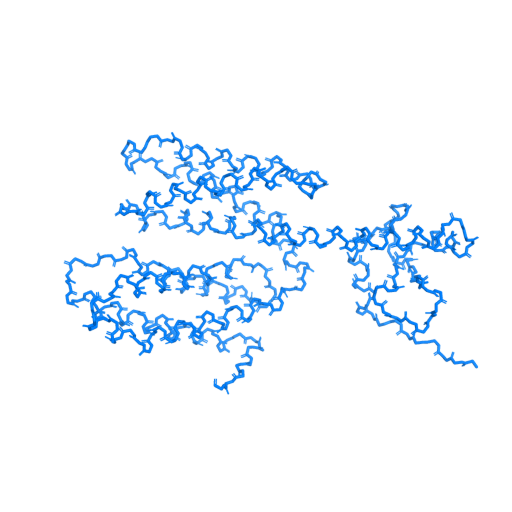73.81 195 GLN A N 1
ATOM 1596 C CA . GLN A 1 195 ? -2.690 -4.794 10.861 1.00 73.81 195 GLN A CA 1
ATOM 1597 C C . GLN A 1 195 ? -2.391 -6.204 10.369 1.00 73.81 195 GLN A C 1
ATOM 1599 O O . GLN A 1 195 ? -1.282 -6.523 9.947 1.00 73.81 195 GLN A O 1
ATOM 1604 N N . ARG A 1 196 ? -3.407 -7.073 10.375 1.00 64.75 196 ARG A N 1
ATOM 1605 C CA . ARG A 1 196 ? -3.313 -8.280 9.554 1.00 64.75 196 ARG A CA 1
ATOM 1606 C C . ARG A 1 196 ? -3.161 -7.778 8.127 1.00 64.75 196 ARG A C 1
ATOM 1608 O O . ARG A 1 196 ? -4.015 -7.005 7.691 1.00 64.75 196 ARG A O 1
ATOM 1615 N N . ALA A 1 197 ? -2.079 -8.176 7.460 1.00 57.94 197 ALA A N 1
ATOM 1616 C CA . ALA A 1 197 ? -1.852 -7.842 6.065 1.00 57.94 197 ALA A CA 1
ATOM 1617 C C . ALA A 1 197 ? -3.179 -7.963 5.308 1.00 57.94 197 ALA A C 1
ATOM 1619 O O . ALA A 1 197 ? -3.906 -8.944 5.536 1.00 57.94 197 ALA A O 1
ATOM 1620 N N . PRO A 1 198 ? -3.537 -6.985 4.460 1.00 59.84 198 PRO A N 1
ATOM 1621 C CA . PRO A 1 198 ? -4.714 -7.126 3.632 1.00 59.84 198 PRO A CA 1
ATOM 1622 C C . PRO A 1 198 ? -4.629 -8.496 2.961 1.00 59.84 198 PRO A C 1
ATOM 1624 O O . PRO A 1 198 ? -3.630 -8.801 2.308 1.00 59.84 198 PRO A O 1
ATOM 1627 N N . LEU A 1 199 ? -5.659 -9.335 3.126 1.00 60.62 199 LEU A N 1
ATOM 1628 C CA . LEU A 1 199 ? -5.783 -10.629 2.434 1.00 60.62 199 LEU A CA 1
ATOM 1629 C C . LEU A 1 199 ? -5.549 -10.496 0.912 1.00 60.62 199 LEU A C 1
ATOM 1631 O O . LEU A 1 199 ? -5.337 -11.488 0.219 1.00 60.62 199 LEU A O 1
ATOM 1635 N N . THR A 1 200 ? -5.572 -9.263 0.402 1.00 81.44 200 THR A N 1
ATOM 1636 C CA . THR A 1 200 ? -5.257 -8.877 -0.961 1.00 81.44 200 THR A CA 1
ATOM 1637 C C . THR A 1 200 ? -3.784 -9.059 -1.327 1.00 81.44 200 THR A C 1
ATOM 1639 O O . THR A 1 200 ? -3.562 -9.544 -2.418 1.00 81.44 200 THR A O 1
ATOM 1642 N N . LEU A 1 201 ? -2.772 -8.845 -0.469 1.00 87.31 201 LEU A N 1
ATOM 1643 C CA . LEU A 1 201 ? -1.366 -8.835 -0.941 1.00 87.31 201 LEU A CA 1
ATOM 1644 C C . LEU A 1 201 ? -0.924 -10.150 -1.605 1.00 87.31 201 LEU A C 1
ATOM 1646 O O . LEU A 1 201 ? -0.275 -10.137 -2.648 1.00 87.31 201 LEU A O 1
ATOM 1650 N N . LYS A 1 202 ? -1.305 -11.304 -1.040 1.00 87.69 202 LYS A N 1
ATOM 1651 C CA . LYS A 1 202 ? -1.034 -12.614 -1.667 1.00 87.69 202 LYS A CA 1
ATOM 1652 C C . LYS A 1 202 ? -1.825 -12.803 -2.958 1.00 87.69 202 LYS A C 1
ATOM 1654 O O . LYS A 1 202 ? -1.315 -13.387 -3.911 1.00 87.69 202 LYS A O 1
ATOM 1659 N N . LYS A 1 203 ? -3.071 -12.324 -2.986 1.00 90.06 203 LYS A N 1
ATOM 1660 C CA . LYS A 1 203 ? -3.934 -12.371 -4.171 1.00 90.06 203 LYS A CA 1
ATOM 1661 C C . LYS A 1 203 ? -3.376 -11.486 -5.285 1.00 90.06 203 LYS A C 1
ATOM 1663 O O . LYS A 1 203 ? -3.369 -11.927 -6.430 1.00 90.06 203 LYS A O 1
ATOM 1668 N N . ASP A 1 204 ? -2.889 -10.304 -4.938 1.00 92.12 204 ASP A N 1
ATOM 1669 C CA . ASP A 1 204 ? -2.298 -9.316 -5.831 1.00 92.12 204 ASP A CA 1
ATOM 1670 C C . ASP A 1 204 ? -0.983 -9.868 -6.381 1.00 92.12 204 ASP A C 1
ATOM 1672 O O . ASP A 1 204 ? -0.822 -9.949 -7.593 1.00 92.12 204 ASP A O 1
ATOM 1676 N N . PHE A 1 205 ? -0.112 -10.415 -5.526 1.00 93.31 205 PHE A N 1
ATOM 1677 C CA . PHE A 1 205 ? 1.092 -11.125 -5.966 1.00 93.31 205 PHE A CA 1
ATOM 1678 C C . PHE A 1 205 ? 0.769 -12.270 -6.942 1.00 93.31 205 PHE A C 1
ATOM 1680 O O . PHE A 1 205 ? 1.321 -12.335 -8.039 1.00 93.31 205 PHE A O 1
ATOM 1687 N N . ALA A 1 206 ? -0.183 -13.142 -6.596 1.00 93.06 206 ALA A N 1
ATOM 1688 C CA . ALA A 1 20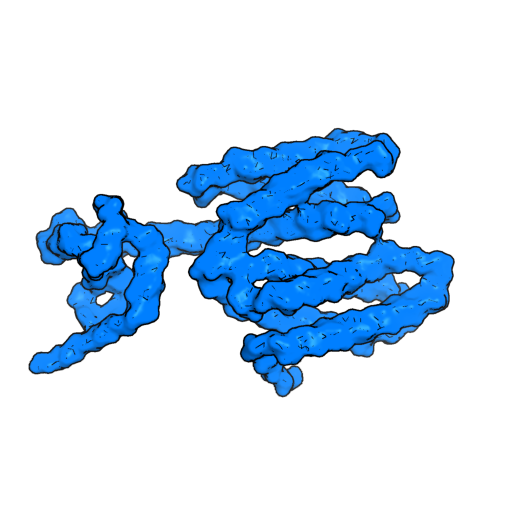6 ? -0.604 -14.236 -7.471 1.00 93.06 206 ALA A CA 1
ATOM 1689 C C . ALA A 1 206 ? -1.244 -13.743 -8.783 1.00 93.06 206 ALA A C 1
ATOM 1691 O O . ALA A 1 206 ? -1.124 -14.400 -9.817 1.00 93.06 206 ALA A O 1
ATOM 1692 N N . MET A 1 207 ? -1.939 -12.603 -8.759 1.00 95.56 207 MET A N 1
ATOM 1693 C CA . MET A 1 207 ? -2.490 -11.962 -9.952 1.00 95.56 207 MET A CA 1
ATOM 1694 C C . MET A 1 207 ? -1.372 -11.475 -10.874 1.00 95.56 207 MET A C 1
ATOM 1696 O O . MET A 1 207 ? -1.383 -11.832 -12.051 1.00 95.56 207 MET A O 1
ATOM 1700 N N . GLN A 1 208 ? -0.381 -10.767 -10.330 1.00 97.00 208 GLN A N 1
ATOM 1701 C CA . GLN A 1 208 ? 0.774 -10.282 -11.085 1.00 97.00 208 GLN A CA 1
ATOM 1702 C C . GLN A 1 208 ? 1.581 -11.432 -11.700 1.00 97.00 208 GLN A C 1
ATOM 1704 O O . GLN A 1 208 ? 1.964 -11.370 -12.866 1.00 97.00 208 GLN A O 1
ATOM 1709 N N . LEU A 1 209 ? 1.748 -12.543 -10.976 1.00 95.81 209 LEU A N 1
ATOM 1710 C CA . LEU A 1 209 ? 2.371 -13.758 -11.512 1.00 95.81 209 LEU A CA 1
ATOM 1711 C C . LEU A 1 209 ? 1.629 -14.334 -12.717 1.00 95.81 209 LEU A C 1
AT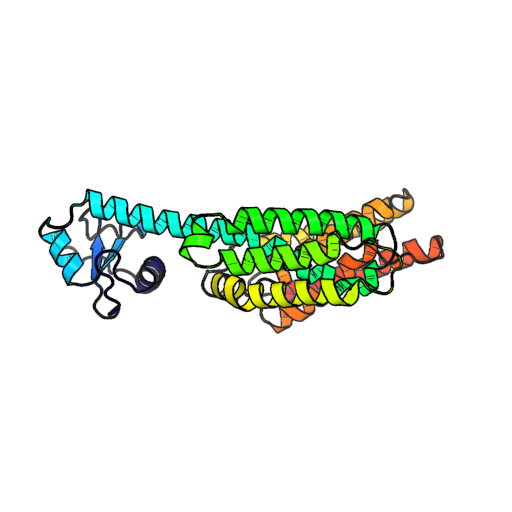OM 1713 O O . LEU A 1 209 ? 2.249 -14.670 -13.726 1.00 95.81 209 LEU A O 1
ATOM 1717 N N . ARG A 1 210 ? 0.298 -14.449 -12.628 1.00 95.81 210 ARG A N 1
ATOM 1718 C CA . ARG A 1 210 ? -0.522 -14.943 -13.745 1.00 95.81 210 ARG A CA 1
ATOM 1719 C C . ARG A 1 210 ? -0.436 -14.012 -14.949 1.00 95.81 210 ARG A C 1
ATOM 1721 O O . ARG A 1 210 ? -0.335 -14.498 -16.074 1.00 95.81 210 ARG A O 1
ATOM 1728 N N . MET A 1 211 ? -0.452 -12.700 -14.720 1.00 97.31 211 MET A N 1
ATOM 1729 C CA . MET A 1 211 ? -0.300 -11.702 -15.780 1.00 97.31 211 MET A CA 1
ATOM 1730 C C . MET A 1 211 ? 1.073 -11.805 -16.448 1.00 97.31 211 MET A C 1
ATOM 1732 O O . MET A 1 211 ? 1.140 -11.875 -17.675 1.00 97.31 211 MET A O 1
ATOM 1736 N N . LEU A 1 212 ? 2.151 -11.911 -15.662 1.00 97.06 212 LEU A N 1
ATOM 1737 C CA . LEU A 1 212 ? 3.512 -12.057 -16.181 1.00 97.06 212 LEU A CA 1
ATOM 1738 C C . LEU A 1 212 ? 3.662 -13.337 -16.998 1.00 97.06 212 LEU A C 1
ATOM 1740 O O . LEU A 1 212 ? 4.208 -13.299 -18.096 1.00 97.06 212 LEU A O 1
ATOM 1744 N N . LYS A 1 213 ? 3.141 -14.460 -16.492 1.00 96.06 213 LYS A N 1
ATOM 1745 C CA . LYS A 1 213 ? 3.135 -15.734 -17.217 1.00 96.06 213 LYS A CA 1
ATOM 1746 C C . LYS A 1 213 ? 2.373 -15.611 -18.539 1.00 96.06 213 LYS A C 1
ATOM 1748 O O . LYS A 1 213 ? 2.910 -15.953 -19.581 1.00 96.06 213 LYS A O 1
ATOM 1753 N N . SER A 1 214 ? 1.162 -15.050 -18.515 1.00 97.00 214 SER A N 1
ATOM 1754 C CA . SER A 1 214 ? 0.344 -14.844 -19.720 1.00 97.00 214 SER A CA 1
ATOM 1755 C C . SER A 1 214 ? 1.016 -13.942 -20.764 1.00 97.00 214 SER A C 1
ATOM 1757 O O . SER A 1 214 ? 0.815 -14.125 -21.968 1.00 97.00 214 SER A O 1
ATOM 1759 N N . LEU A 1 215 ? 1.784 -12.941 -20.327 1.00 97.00 215 LEU A N 1
ATOM 1760 C CA . LEU A 1 215 ? 2.592 -12.105 -21.216 1.00 97.00 215 LEU A CA 1
ATOM 1761 C C . LEU A 1 215 ? 3.795 -12.865 -21.763 1.00 97.00 215 LEU A C 1
ATOM 1763 O O . LEU A 1 215 ? 4.049 -12.788 -22.959 1.00 97.00 215 LEU A O 1
ATOM 1767 N N . ASN A 1 216 ? 4.487 -13.627 -20.918 1.00 96.44 216 ASN A N 1
ATOM 1768 C CA . ASN A 1 216 ? 5.623 -14.447 -21.319 1.00 96.44 216 ASN A CA 1
ATOM 1769 C C . ASN A 1 216 ? 5.227 -15.493 -22.374 1.00 96.44 216 ASN A C 1
ATOM 1771 O O . ASN A 1 216 ? 5.881 -15.598 -23.407 1.00 96.44 216 ASN A O 1
ATOM 1775 N N . ASP A 1 217 ? 4.098 -16.176 -22.173 1.00 96.38 217 ASP A N 1
ATOM 1776 C 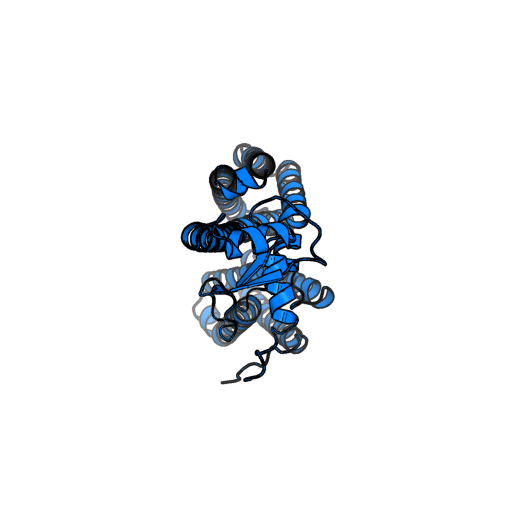CA . ASP A 1 217 ? 3.557 -17.176 -23.104 1.00 96.38 217 ASP A CA 1
ATOM 1777 C C . ASP A 1 217 ? 3.221 -16.573 -24.485 1.00 96.38 217 ASP A C 1
ATOM 1779 O O . ASP A 1 217 ? 3.257 -17.265 -25.500 1.00 96.38 217 ASP A O 1
ATOM 1783 N N . ARG A 1 218 ? 2.910 -15.269 -24.548 1.00 97.62 218 ARG A N 1
ATOM 1784 C CA . ARG A 1 218 ? 2.587 -14.539 -25.791 1.00 97.62 218 ARG A CA 1
ATOM 1785 C C . ARG A 1 218 ? 3.731 -13.670 -26.314 1.00 97.62 218 ARG A C 1
ATOM 1787 O O . ARG A 1 218 ? 3.569 -13.029 -27.354 1.00 97.62 218 ARG A O 1
ATOM 1794 N N . ALA A 1 219 ? 4.867 -13.633 -25.620 1.00 96.75 219 ALA A N 1
ATOM 1795 C CA . ALA A 1 219 ? 5.958 -12.714 -25.917 1.00 96.75 219 ALA A CA 1
ATOM 1796 C C . ALA A 1 219 ? 6.481 -12.903 -27.345 1.00 96.75 219 ALA A C 1
ATOM 1798 O O . ALA A 1 219 ? 6.650 -11.929 -28.067 1.00 96.75 219 ALA A O 1
ATOM 1799 N N . GLU A 1 220 ? 6.669 -14.149 -27.784 1.00 96.25 220 GLU A N 1
ATOM 1800 C CA . GLU A 1 220 ? 7.165 -14.459 -29.130 1.00 96.25 220 GLU A CA 1
ATOM 1801 C C . GLU A 1 220 ? 6.242 -13.936 -30.236 1.00 96.25 220 GLU A C 1
ATOM 1803 O O . GLU A 1 220 ? 6.702 -13.283 -31.169 1.00 96.25 220 GLU A O 1
ATOM 1808 N N . MET A 1 221 ? 4.931 -14.136 -30.093 1.00 97.69 221 MET A N 1
ATOM 1809 C CA . MET A 1 221 ? 3.942 -13.599 -31.029 1.00 97.69 221 MET A CA 1
ATOM 1810 C C . MET A 1 221 ? 3.994 -12.065 -31.075 1.00 97.69 221 MET A C 1
ATOM 1812 O O . MET A 1 221 ? 4.064 -11.492 -32.157 1.00 97.69 221 MET A O 1
ATOM 1816 N N . MET A 1 222 ? 4.021 -11.394 -29.916 1.00 97.62 222 MET A N 1
ATOM 1817 C CA . MET A 1 222 ? 4.106 -9.927 -29.857 1.00 97.62 222 MET A CA 1
ATOM 1818 C C . MET A 1 222 ? 5.403 -9.394 -30.483 1.00 97.62 222 MET A C 1
ATOM 1820 O O . MET A 1 222 ? 5.380 -8.364 -31.153 1.00 97.62 222 MET A O 1
ATOM 1824 N N . LEU A 1 223 ? 6.527 -10.094 -30.297 1.00 94.62 223 LEU A N 1
ATOM 1825 C CA . LEU A 1 223 ? 7.811 -9.734 -30.904 1.00 94.62 223 LEU A CA 1
ATOM 1826 C C . LEU A 1 223 ? 7.783 -9.895 -32.431 1.00 94.62 223 LEU A C 1
ATOM 1828 O O . LEU A 1 223 ? 8.215 -8.983 -33.136 1.00 94.62 223 LEU A O 1
ATOM 1832 N N . ASN A 1 224 ? 7.204 -10.990 -32.935 1.00 94.56 224 ASN A N 1
ATOM 1833 C CA . ASN A 1 224 ? 7.023 -11.234 -34.371 1.00 94.56 224 ASN A CA 1
ATOM 1834 C C . ASN A 1 224 ? 6.092 -10.198 -35.029 1.00 94.56 224 ASN A C 1
ATOM 1836 O O . ASN A 1 224 ? 6.273 -9.855 -36.194 1.00 94.56 224 ASN A O 1
ATOM 1840 N N . GLU A 1 225 ? 5.127 -9.659 -34.278 1.00 96.69 225 GLU A N 1
ATOM 1841 C CA . GLU A 1 225 ? 4.244 -8.564 -34.708 1.00 96.69 225 GLU A CA 1
ATOM 1842 C C . GLU A 1 225 ? 4.881 -7.166 -34.582 1.00 96.69 225 GLU A C 1
ATOM 1844 O O . GLU A 1 225 ? 4.232 -6.164 -34.882 1.00 96.69 225 GLU A O 1
ATOM 1849 N N . GLY A 1 226 ? 6.130 -7.063 -34.112 1.00 94.19 226 GLY A N 1
ATOM 1850 C CA . GLY A 1 226 ? 6.809 -5.780 -33.909 1.00 94.19 226 GLY A CA 1
ATOM 1851 C C . GLY A 1 226 ? 6.291 -4.970 -32.713 1.00 94.19 226 GLY A C 1
ATOM 1852 O O . GLY A 1 226 ? 6.574 -3.780 -32.619 1.00 94.19 226 GLY A O 1
ATOM 1853 N N . LYS A 1 227 ? 5.561 -5.589 -31.777 1.00 95.94 227 LYS A N 1
ATOM 1854 C CA . LYS A 1 227 ? 4.973 -4.949 -30.583 1.00 95.94 227 LYS A CA 1
ATOM 1855 C C . LYS A 1 227 ? 5.904 -4.994 -29.363 1.00 95.94 227 LYS A C 1
ATOM 1857 O O . LYS A 1 227 ? 5.456 -5.239 -28.240 1.00 95.94 227 LYS A O 1
ATOM 1862 N N . ILE A 1 228 ? 7.209 -4.794 -29.561 1.00 92.94 228 ILE A N 1
ATOM 1863 C CA . ILE A 1 228 ? 8.189 -4.893 -28.467 1.00 92.94 228 ILE A CA 1
ATOM 1864 C C . ILE A 1 228 ? 7.975 -3.805 -27.408 1.00 92.94 228 ILE A C 1
ATOM 1866 O O . ILE A 1 228 ? 8.048 -4.109 -26.222 1.00 92.94 228 ILE A O 1
ATOM 1870 N N . GLU A 1 229 ? 7.652 -2.570 -27.796 1.00 92.06 229 GLU A N 1
ATOM 1871 C CA . GLU A 1 229 ? 7.410 -1.470 -26.853 1.00 92.06 229 GLU A CA 1
ATOM 1872 C C . GLU A 1 229 ? 6.173 -1.725 -25.979 1.00 92.06 229 GLU A C 1
ATOM 1874 O O . GLU A 1 229 ? 6.211 -1.482 -24.774 1.00 92.06 229 GLU A O 1
ATOM 1879 N N . GLU A 1 230 ? 5.095 -2.267 -26.556 1.00 95.31 230 GLU A N 1
ATOM 1880 C CA . GLU A 1 230 ? 3.887 -2.641 -25.808 1.00 95.31 230 GLU A CA 1
ATOM 1881 C C . GLU A 1 230 ? 4.187 -3.758 -24.799 1.00 95.31 230 GLU A C 1
ATOM 1883 O O . GLU A 1 230 ? 3.768 -3.691 -23.641 1.00 95.31 230 GLU A O 1
ATOM 1888 N N . LEU A 1 231 ? 4.938 -4.779 -25.227 1.00 95.62 231 LEU A N 1
ATOM 1889 C CA . LEU A 1 231 ? 5.368 -5.871 -24.358 1.00 95.62 231 LEU A CA 1
ATOM 1890 C C . LEU A 1 231 ? 6.269 -5.356 -23.225 1.00 95.62 231 LEU A C 1
ATOM 1892 O O . LEU A 1 231 ? 6.045 -5.707 -22.069 1.00 95.62 231 LEU A O 1
ATOM 1896 N N . GLN A 1 232 ? 7.244 -4.497 -23.536 1.00 94.12 232 GLN A N 1
ATOM 1897 C CA . GLN A 1 232 ? 8.139 -3.871 -22.557 1.00 94.12 232 GLN A CA 1
ATOM 1898 C C . GLN A 1 232 ? 7.371 -3.044 -21.524 1.00 94.12 232 GLN A C 1
ATOM 1900 O O . GLN A 1 232 ? 7.625 -3.203 -20.332 1.00 94.12 232 GLN A O 1
ATOM 1905 N N . GLY A 1 233 ? 6.421 -2.215 -21.965 1.00 93.81 233 GLY A N 1
ATOM 1906 C CA . GLY A 1 233 ? 5.596 -1.400 -21.072 1.00 93.81 233 GLY A CA 1
ATOM 1907 C C . GLY A 1 233 ? 4.770 -2.254 -20.108 1.00 93.81 233 GLY A C 1
ATOM 1908 O O . GLY A 1 233 ? 4.837 -2.053 -18.900 1.00 93.81 233 GLY A O 1
ATOM 1909 N N . LYS A 1 234 ? 4.077 -3.283 -20.616 1.00 97.19 234 LYS A N 1
ATOM 1910 C CA . LYS A 1 234 ? 3.269 -4.195 -19.780 1.00 97.19 234 LYS A CA 1
ATOM 1911 C C . LYS A 1 234 ? 4.109 -4.998 -18.788 1.00 97.19 234 LYS A C 1
ATOM 1913 O O . LYS A 1 234 ? 3.707 -5.199 -17.647 1.00 97.19 234 LYS A O 1
ATOM 1918 N N . VAL A 1 235 ? 5.282 -5.472 -19.211 1.00 96.75 235 VAL A N 1
ATOM 1919 C CA . VAL A 1 235 ? 6.225 -6.156 -18.314 1.00 96.75 235 VAL A CA 1
ATOM 1920 C C . VAL A 1 235 ? 6.729 -5.188 -17.241 1.00 96.75 235 VAL A C 1
ATOM 1922 O O . VAL A 1 235 ? 6.786 -5.558 -16.070 1.00 96.75 235 VAL A O 1
ATOM 1925 N N . SER A 1 236 ? 7.040 -3.944 -17.615 1.00 95.06 236 SER A N 1
ATOM 1926 C CA . SER A 1 236 ? 7.500 -2.925 -16.674 1.00 95.06 236 SER A CA 1
ATOM 1927 C C . SER A 1 236 ? 6.443 -2.566 -15.630 1.00 95.06 236 SER A C 1
ATOM 1929 O O . SER A 1 236 ? 6.784 -2.469 -14.451 1.00 95.06 236 SER A O 1
ATOM 1931 N N . GLU A 1 237 ? 5.180 -2.434 -16.040 1.00 96.19 237 GLU A N 1
ATOM 1932 C CA . GLU A 1 237 ? 4.025 -2.205 -15.160 1.00 96.19 237 GLU A CA 1
ATOM 1933 C C . GLU A 1 237 ? 3.892 -3.322 -14.114 1.00 96.19 237 GLU A C 1
ATOM 1935 O O . GLU A 1 237 ? 3.852 -3.053 -12.917 1.00 96.19 237 GLU A O 1
ATOM 1940 N N . ILE A 1 238 ? 3.970 -4.587 -14.536 1.00 97.75 238 ILE A N 1
ATOM 1941 C CA . ILE A 1 238 ? 3.935 -5.726 -13.603 1.00 97.75 238 ILE A CA 1
ATOM 1942 C C . ILE A 1 238 ? 5.131 -5.701 -12.643 1.00 97.75 238 ILE A C 1
ATOM 1944 O O . ILE A 1 238 ? 4.984 -5.956 -11.447 1.00 97.75 238 ILE A O 1
ATOM 1948 N N . GLY A 1 239 ? 6.328 -5.385 -13.147 1.00 97.62 239 GLY A N 1
ATOM 1949 C CA . GLY A 1 239 ? 7.517 -5.225 -12.310 1.00 97.62 239 GLY A CA 1
ATOM 1950 C C . GLY A 1 239 ? 7.352 -4.129 -11.254 1.00 97.62 239 GLY A C 1
ATOM 1951 O O . GLY A 1 239 ? 7.791 -4.306 -10.119 1.00 97.62 239 GLY A O 1
ATOM 1952 N N . HIS A 1 240 ? 6.689 -3.027 -11.605 1.00 96.56 240 HIS A N 1
ATOM 1953 C CA . HIS A 1 240 ? 6.382 -1.928 -10.692 1.00 96.56 240 HIS A CA 1
ATOM 1954 C C . HIS A 1 240 ? 5.423 -2.359 -9.577 1.00 96.56 240 HIS A C 1
ATOM 1956 O O . HIS A 1 240 ? 5.712 -2.164 -8.396 1.00 96.56 240 HIS A O 1
ATOM 1962 N N . ASP A 1 241 ? 4.326 -3.026 -9.932 1.00 96.62 241 ASP A N 1
ATOM 1963 C CA . ASP A 1 241 ? 3.355 -3.522 -8.954 1.00 96.62 241 ASP A CA 1
ATOM 1964 C C . ASP A 1 241 ? 3.993 -4.526 -7.983 1.00 96.62 241 ASP A C 1
ATOM 1966 O O . ASP A 1 241 ? 3.755 -4.493 -6.774 1.00 96.62 241 ASP A O 1
ATOM 1970 N N . LEU A 1 242 ? 4.864 -5.403 -8.486 1.00 96.75 242 LEU A N 1
ATOM 1971 C CA . LEU A 1 242 ? 5.608 -6.344 -7.649 1.00 96.75 242 LEU A CA 1
ATOM 1972 C C . LEU A 1 242 ? 6.631 -5.644 -6.734 1.00 96.75 242 LEU A C 1
ATOM 1974 O O . LEU A 1 242 ? 6.826 -6.080 -5.594 1.00 96.75 242 LEU A O 1
ATOM 1978 N N . LEU A 1 243 ? 7.253 -4.547 -7.186 1.00 96.62 243 LEU A N 1
ATOM 1979 C CA . LEU A 1 243 ? 8.098 -3.704 -6.335 1.00 96.62 243 LEU A CA 1
ATOM 1980 C C . LEU A 1 243 ? 7.284 -3.095 -5.192 1.00 96.62 243 LEU A C 1
ATOM 1982 O O . LEU A 1 243 ? 7.689 -3.248 -4.039 1.00 96.62 243 LEU A O 1
ATOM 1986 N N . ILE A 1 244 ? 6.120 -2.505 -5.479 1.00 95.69 244 ILE A N 1
ATOM 1987 C CA . ILE A 1 244 ? 5.189 -1.988 -4.462 1.00 95.69 244 ILE A CA 1
ATOM 1988 C C . ILE A 1 244 ? 4.859 -3.076 -3.433 1.00 95.69 244 ILE A C 1
ATOM 1990 O O . ILE A 1 244 ? 4.989 -2.857 -2.225 1.00 95.69 244 ILE A O 1
ATOM 1994 N N . LEU A 1 245 ? 4.503 -4.282 -3.891 1.00 94.25 245 LEU A N 1
ATOM 1995 C CA . LEU A 1 245 ? 4.196 -5.410 -3.005 1.00 94.25 245 LEU A CA 1
ATOM 1996 C C . LEU A 1 245 ? 5.378 -5.777 -2.096 1.00 94.25 245 LEU A C 1
ATOM 1998 O O . LEU A 1 245 ? 5.180 -6.069 -0.915 1.00 94.25 245 LEU A O 1
ATOM 2002 N N . SER A 1 246 ? 6.608 -5.718 -2.613 1.00 94.94 246 SER A N 1
ATOM 2003 C CA . SER A 1 246 ? 7.823 -6.028 -1.849 1.00 94.94 246 SER A CA 1
ATOM 2004 C C . SER A 1 246 ? 8.133 -5.024 -0.731 1.00 94.94 246 SER A C 1
ATOM 2006 O O . SER A 1 246 ? 8.841 -5.365 0.221 1.00 94.94 246 SER A O 1
ATOM 2008 N N . MET A 1 247 ? 7.589 -3.805 -0.820 1.00 95.19 247 MET A N 1
ATOM 2009 C CA . MET A 1 247 ? 7.850 -2.725 0.132 1.00 95.19 247 MET A CA 1
ATOM 2010 C C . MET A 1 247 ? 6.975 -2.780 1.385 1.00 95.19 247 MET A C 1
ATOM 2012 O O . MET A 1 247 ? 7.359 -2.218 2.418 1.00 95.19 247 MET A O 1
ATOM 2016 N N . TYR A 1 248 ? 5.841 -3.481 1.341 1.00 93.00 248 TYR A N 1
ATOM 2017 C CA . TYR A 1 248 ? 4.966 -3.625 2.501 1.00 93.00 248 TYR A CA 1
ATOM 2018 C C . TYR A 1 248 ? 5.621 -4.452 3.609 1.00 93.00 248 TYR A C 1
ATOM 2020 O O . TYR A 1 248 ? 6.000 -5.611 3.416 1.00 93.00 248 TYR A O 1
ATOM 2028 N N . ASN A 1 249 ? 5.701 -3.898 4.821 1.00 89.44 249 ASN A N 1
ATOM 2029 C CA . ASN A 1 249 ? 6.233 -4.627 5.965 1.00 89.44 249 ASN A CA 1
ATOM 2030 C C . ASN A 1 249 ? 5.188 -5.545 6.624 1.00 89.44 249 ASN A C 1
ATOM 2032 O O . ASN A 1 249 ? 4.694 -5.261 7.708 1.00 89.44 249 ASN A O 1
ATOM 2036 N N . THR A 1 250 ? 4.865 -6.664 5.972 1.00 85.00 250 THR A N 1
ATOM 2037 C CA . THR A 1 250 ? 3.925 -7.661 6.516 1.00 85.00 250 THR A CA 1
ATOM 2038 C C . THR A 1 250 ? 4.607 -8.956 6.946 1.00 85.00 250 THR A C 1
ATOM 2040 O O . THR A 1 250 ? 5.674 -9.302 6.431 1.00 85.00 250 THR A O 1
ATOM 2043 N N . GLU A 1 251 ? 3.978 -9.688 7.871 1.00 83.00 251 GLU A N 1
ATOM 2044 C CA . GLU A 1 251 ? 4.416 -11.025 8.309 1.00 83.00 251 GLU A CA 1
ATOM 2045 C C . GLU A 1 251 ? 4.292 -12.081 7.198 1.00 83.00 251 GLU A C 1
ATOM 2047 O O . GLU A 1 251 ? 5.024 -13.067 7.189 1.00 83.00 251 GLU A O 1
ATOM 2052 N N . ASP A 1 252 ? 3.396 -11.855 6.232 1.00 80.69 252 ASP A N 1
ATOM 2053 C CA . ASP A 1 252 ? 3.139 -12.772 5.118 1.00 80.69 252 ASP A CA 1
ATOM 2054 C C . ASP A 1 252 ? 4.316 -12.909 4.145 1.00 80.69 252 ASP A C 1
ATOM 2056 O O . ASP A 1 252 ? 4.398 -13.899 3.417 1.00 80.69 252 ASP A O 1
ATOM 2060 N N . PHE A 1 253 ? 5.229 -11.938 4.148 1.00 83.75 253 PHE A N 1
ATOM 2061 C CA . PHE A 1 253 ? 6.440 -11.946 3.341 1.00 83.75 253 PHE A CA 1
ATOM 2062 C C . PHE A 1 253 ? 7.667 -11.900 4.267 1.00 83.75 253 PHE A C 1
ATOM 2064 O O . PHE A 1 253 ? 8.079 -10.820 4.710 1.00 83.75 253 PHE A O 1
ATOM 2071 N N . PRO A 1 254 ? 8.288 -13.055 4.566 1.00 86.88 254 PRO A N 1
ATOM 2072 C CA . PRO A 1 254 ? 9.544 -13.108 5.303 1.00 8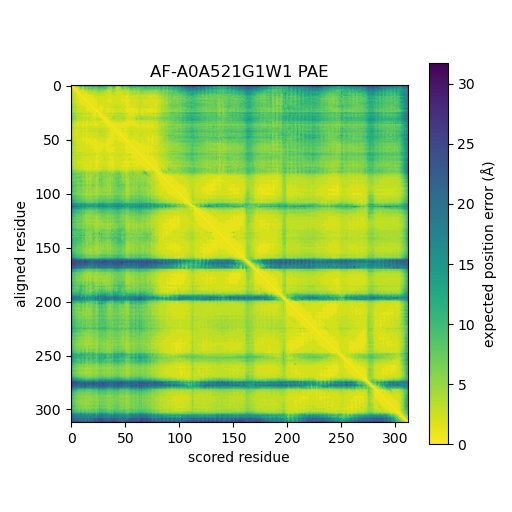6.88 254 PRO A CA 1
ATOM 2073 C C . PRO A 1 254 ? 10.601 -12.182 4.689 1.00 86.88 254 PRO A C 1
ATOM 2075 O O . PRO A 1 254 ? 10.700 -12.060 3.467 1.00 86.88 254 PRO A O 1
ATOM 2078 N N . LYS A 1 255 ? 11.444 -11.563 5.526 1.00 89.44 255 LYS A N 1
ATOM 2079 C CA . LYS A 1 255 ? 12.474 -10.596 5.091 1.00 89.44 255 LYS A CA 1
ATOM 2080 C C . LYS A 1 255 ? 13.365 -11.128 3.955 1.00 89.44 255 LYS A C 1
ATOM 2082 O O . LYS A 1 255 ? 13.685 -10.384 3.034 1.00 89.44 255 LYS A O 1
ATOM 2087 N N . ALA A 1 256 ? 13.725 -12.413 3.998 1.00 88.19 256 ALA A N 1
ATOM 2088 C CA . ALA A 1 256 ? 14.519 -13.063 2.954 1.00 88.19 256 ALA A CA 1
ATOM 2089 C C . ALA A 1 256 ? 13.799 -13.092 1.592 1.00 88.19 256 ALA A C 1
ATOM 2091 O O . ALA A 1 256 ? 14.418 -12.838 0.561 1.00 88.19 256 ALA A O 1
ATOM 2092 N N . ILE A 1 257 ? 12.486 -13.340 1.592 1.00 91.38 257 ILE A N 1
ATOM 2093 C CA . ILE A 1 257 ? 11.661 -13.360 0.379 1.00 91.38 257 ILE A CA 1
ATOM 2094 C C . ILE A 1 257 ? 11.458 -11.939 -0.152 1.00 91.38 257 ILE A C 1
ATOM 2096 O O . ILE A 1 257 ? 11.567 -11.737 -1.356 1.00 91.38 257 ILE A O 1
ATOM 2100 N N . LYS A 1 258 ? 11.255 -10.940 0.722 1.00 92.12 258 LYS A N 1
ATOM 2101 C CA . LYS A 1 258 ? 11.135 -9.525 0.312 1.00 92.12 258 LYS A CA 1
ATOM 2102 C C . LYS A 1 258 ? 12.350 -9.044 -0.475 1.00 92.12 258 LYS A C 1
ATOM 2104 O O . LYS A 1 258 ? 12.181 -8.432 -1.521 1.00 92.12 258 LYS A O 1
ATOM 2109 N N . GLY A 1 259 ? 13.562 -9.361 -0.011 1.00 94.94 259 GLY A N 1
ATOM 2110 C CA . GLY A 1 259 ? 14.793 -8.981 -0.710 1.00 94.94 259 GLY A CA 1
ATOM 2111 C C . GLY A 1 259 ? 14.896 -9.597 -2.110 1.00 94.94 259 GLY A C 1
ATOM 2112 O O . GLY A 1 259 ? 15.189 -8.891 -3.074 1.00 94.94 259 GLY A O 1
ATOM 2113 N N . LYS A 1 260 ? 14.587 -10.897 -2.238 1.00 96.44 260 LYS A N 1
ATOM 2114 C CA . LYS A 1 260 ? 14.536 -11.584 -3.541 1.00 96.44 260 LYS A CA 1
ATOM 2115 C C . LYS A 1 260 ? 13.457 -10.985 -4.449 1.00 96.44 260 LYS A C 1
ATOM 2117 O O . LYS A 1 260 ? 13.743 -10.677 -5.602 1.00 96.44 260 LYS A O 1
ATOM 2122 N N . LEU A 1 261 ? 12.245 -10.787 -3.920 1.00 96.00 261 LEU A N 1
ATOM 2123 C CA . LEU A 1 261 ? 11.119 -10.212 -4.654 1.00 96.00 261 LEU A CA 1
ATOM 2124 C C . LEU A 1 261 ? 11.472 -8.822 -5.177 1.00 96.00 261 LEU A C 1
ATOM 2126 O O . LEU A 1 261 ? 11.325 -8.582 -6.370 1.00 96.00 261 LEU A O 1
ATOM 2130 N N . TYR A 1 262 ? 11.988 -7.942 -4.317 1.00 96.44 262 TYR A N 1
ATOM 2131 C CA . TYR A 1 262 ? 12.413 -6.598 -4.699 1.00 96.44 262 TYR A CA 1
ATOM 2132 C C . TYR A 1 262 ? 13.444 -6.652 -5.836 1.00 96.44 262 TYR A C 1
ATOM 2134 O O . TYR A 1 262 ? 13.267 -6.001 -6.862 1.00 96.44 262 TYR A O 1
ATOM 2142 N N . SER A 1 263 ? 14.485 -7.485 -5.705 1.00 96.50 263 SER A N 1
ATOM 2143 C CA . SER A 1 263 ? 15.539 -7.593 -6.722 1.00 96.50 263 SER A CA 1
ATOM 2144 C C . SER A 1 263 ? 15.015 -8.077 -8.077 1.00 96.50 263 SER A C 1
ATOM 2146 O O . SER A 1 263 ? 15.373 -7.501 -9.103 1.00 96.50 263 SER A O 1
ATOM 2148 N N . ILE A 1 264 ? 14.179 -9.120 -8.099 1.00 97.44 264 ILE A N 1
ATOM 2149 C CA . ILE A 1 264 ? 13.607 -9.661 -9.344 1.00 97.44 264 ILE A CA 1
ATOM 2150 C C . ILE A 1 264 ? 12.663 -8.631 -9.974 1.00 97.44 264 ILE A C 1
ATOM 2152 O O . ILE A 1 264 ? 12.748 -8.353 -11.168 1.00 97.44 264 ILE A O 1
ATOM 2156 N N . SER A 1 265 ? 11.799 -8.019 -9.165 1.00 97.56 265 SER A N 1
ATOM 2157 C CA . SER A 1 265 ? 10.802 -7.043 -9.622 1.00 97.56 265 SER A CA 1
ATOM 2158 C C . SER A 1 265 ? 11.456 -5.785 -10.183 1.00 97.56 265 SER A C 1
ATOM 2160 O O . SER A 1 265 ? 11.013 -5.268 -11.205 1.00 97.56 265 SER A O 1
ATOM 2162 N N . ARG A 1 266 ? 12.570 -5.343 -9.586 1.00 96.31 266 ARG A N 1
ATOM 2163 C CA . ARG A 1 266 ? 13.407 -4.257 -10.113 1.00 96.31 266 ARG A CA 1
ATOM 2164 C C . ARG A 1 266 ? 13.925 -4.572 -11.509 1.00 96.31 266 ARG A C 1
ATOM 2166 O O . ARG A 1 266 ? 13.828 -3.734 -12.399 1.00 96.31 266 ARG A O 1
ATOM 2173 N N . GLU A 1 267 ? 14.455 -5.775 -11.710 1.00 96.31 267 GLU A N 1
ATOM 2174 C CA . GLU A 1 267 ? 14.961 -6.195 -13.017 1.00 96.31 267 GLU A CA 1
ATOM 2175 C C . GLU A 1 267 ? 13.855 -6.262 -14.072 1.00 96.31 267 GLU A C 1
ATOM 2177 O O . GLU A 1 267 ? 14.084 -5.804 -15.190 1.00 96.31 267 GLU A O 1
ATOM 2182 N N . ILE A 1 268 ? 12.668 -6.765 -13.709 1.00 96.38 268 ILE A N 1
ATOM 2183 C CA . ILE A 1 268 ? 11.470 -6.778 -14.566 1.00 96.38 268 ILE A CA 1
ATOM 2184 C C . ILE A 1 268 ? 11.056 -5.342 -14.921 1.00 96.38 268 ILE A C 1
ATOM 2186 O O . ILE A 1 268 ? 10.864 -5.009 -16.089 1.00 96.38 268 ILE A O 1
ATOM 2190 N N . HIS A 1 269 ? 10.968 -4.466 -13.921 1.00 95.31 269 HIS A N 1
ATOM 2191 C CA . HIS A 1 269 ? 10.542 -3.082 -14.099 1.00 95.31 269 HIS A CA 1
ATOM 2192 C C . HIS A 1 269 ? 11.493 -2.287 -15.011 1.00 95.31 269 HIS A C 1
ATOM 2194 O O . HIS A 1 269 ? 11.053 -1.508 -15.859 1.00 95.31 269 HIS A O 1
ATOM 2200 N N . LEU A 1 270 ? 12.802 -2.527 -14.904 1.00 93.50 270 LEU A N 1
ATOM 2201 C CA . LEU A 1 270 ? 13.823 -1.896 -15.746 1.00 93.50 270 LEU A CA 1
ATOM 2202 C C . LEU A 1 270 ? 13.920 -2.491 -17.163 1.00 93.50 270 LEU A C 1
ATOM 2204 O O . LEU A 1 270 ? 14.719 -2.024 -17.974 1.00 93.50 270 LEU A O 1
ATOM 2208 N N . MET A 1 271 ? 13.114 -3.493 -17.526 1.00 93.00 271 MET A N 1
ATOM 2209 C CA . MET A 1 271 ? 13.162 -4.044 -18.886 1.00 93.00 271 MET A CA 1
ATOM 2210 C C . MET A 1 271 ? 12.708 -3.046 -19.967 1.00 93.00 271 MET A C 1
ATOM 2212 O O . MET A 1 271 ? 13.119 -3.186 -21.119 1.00 93.00 271 MET A O 1
ATOM 2216 N N . GLU A 1 272 ? 11.914 -2.025 -19.623 1.00 90.50 272 GLU A N 1
ATOM 2217 C CA . GLU A 1 272 ? 11.555 -0.937 -20.553 1.00 90.50 272 GLU A CA 1
ATOM 2218 C C . GLU A 1 272 ? 12.720 0.053 -20.766 1.00 90.50 272 GLU A C 1
ATOM 2220 O O . GLU A 1 272 ? 12.799 0.699 -21.811 1.00 90.50 272 GLU A O 1
ATOM 2225 N N . THR A 1 273 ? 13.660 0.173 -19.815 1.00 84.88 273 THR A N 1
ATOM 2226 C CA . THR A 1 273 ? 14.764 1.154 -19.892 1.00 84.88 273 THR A CA 1
ATOM 2227 C C . THR A 1 273 ? 15.982 0.627 -20.650 1.00 84.88 273 THR A C 1
ATOM 2229 O O . THR A 1 273 ? 16.719 1.411 -21.250 1.00 84.88 273 THR A O 1
ATOM 2232 N N . LYS A 1 274 ? 16.183 -0.698 -20.685 1.00 81.75 274 LYS A N 1
ATOM 2233 C CA . LYS A 1 274 ? 17.292 -1.352 -21.400 1.00 81.75 274 LYS A CA 1
ATOM 2234 C C . LYS A 1 274 ? 17.078 -1.288 -22.923 1.00 81.75 274 LYS A C 1
ATOM 2236 O O . LYS A 1 274 ? 16.572 -2.220 -23.549 1.00 81.75 274 LYS A O 1
ATOM 2241 N N . ARG A 1 275 ? 17.463 -0.169 -23.548 1.00 68.62 275 ARG A N 1
ATOM 2242 C CA . ARG A 1 275 ? 17.582 -0.048 -25.012 1.00 68.62 275 ARG A CA 1
ATOM 2243 C C . ARG A 1 275 ? 18.912 -0.660 -25.462 1.00 68.62 275 ARG A C 1
ATOM 2245 O O . ARG A 1 275 ? 19.949 -0.015 -25.371 1.00 68.62 275 ARG A O 1
ATOM 2252 N N . ASN A 1 276 ? 18.889 -1.898 -25.953 1.00 58.19 276 ASN A N 1
ATOM 2253 C CA . ASN A 1 276 ? 20.052 -2.485 -26.626 1.00 58.19 276 ASN A CA 1
ATOM 2254 C C . ASN A 1 276 ? 20.165 -1.917 -28.053 1.00 58.19 276 ASN A C 1
ATOM 2256 O O . ASN A 1 276 ? 19.175 -1.875 -28.783 1.00 58.19 276 ASN A O 1
ATOM 2260 N N . ASN A 1 277 ? 21.369 -1.495 -28.451 1.00 52.41 277 ASN A N 1
ATOM 2261 C CA . ASN A 1 277 ? 21.644 -0.776 -29.706 1.00 52.41 277 ASN A CA 1
ATOM 2262 C C . ASN A 1 277 ? 21.568 -1.634 -30.995 1.00 52.41 277 ASN A C 1
ATOM 2264 O O . ASN A 1 277 ? 21.788 -1.102 -32.080 1.00 52.41 277 ASN A O 1
ATOM 2268 N N . HIS A 1 278 ? 21.222 -2.926 -30.920 1.00 57.09 278 HIS A N 1
ATOM 2269 C CA . HIS A 1 278 ? 21.091 -3.814 -32.087 1.00 57.09 278 HIS A CA 1
ATOM 2270 C C . HIS A 1 278 ? 19.722 -4.512 -32.105 1.00 57.09 278 HIS A C 1
ATOM 2272 O O . HIS A 1 278 ? 19.330 -5.139 -31.125 1.00 57.09 278 HIS A O 1
ATOM 2278 N N . SER A 1 279 ? 18.967 -4.371 -33.203 1.00 67.88 279 SER A N 1
ATOM 2279 C CA . SER A 1 279 ? 17.523 -4.670 -33.262 1.00 67.88 279 SER A CA 1
ATOM 2280 C C . SER A 1 279 ? 17.161 -6.154 -33.163 1.00 67.88 279 SER A C 1
ATOM 2282 O O . SER A 1 279 ? 16.194 -6.479 -32.477 1.00 67.88 279 SER A O 1
ATOM 2284 N N . PHE A 1 280 ? 17.924 -7.046 -33.801 1.00 63.19 280 PHE A N 1
ATOM 2285 C CA . PHE A 1 280 ? 17.658 -8.490 -33.760 1.00 63.19 280 PHE A CA 1
ATOM 2286 C C . PHE A 1 280 ? 18.055 -9.100 -32.407 1.00 63.19 280 PHE A C 1
ATOM 2288 O O . PHE A 1 280 ? 17.217 -9.705 -31.740 1.00 63.19 280 PHE A O 1
ATOM 2295 N N . ASP A 1 281 ? 19.271 -8.815 -31.929 1.00 82.56 281 ASP A N 1
ATOM 2296 C CA . ASP A 1 281 ? 19.742 -9.264 -30.610 1.00 82.56 281 ASP A CA 1
ATOM 2297 C C . ASP A 1 281 ? 18.865 -8.735 -29.466 1.00 82.56 281 ASP A C 1
ATOM 2299 O O . ASP A 1 281 ? 18.733 -9.374 -28.421 1.00 82.56 281 ASP A O 1
ATOM 2303 N N . ARG A 1 282 ? 18.218 -7.575 -29.650 1.00 85.12 282 ARG A N 1
ATOM 2304 C CA . ARG A 1 282 ? 17.329 -6.978 -28.646 1.00 85.12 282 ARG A CA 1
ATOM 2305 C C . ARG A 1 282 ? 16.094 -7.833 -28.370 1.00 85.12 282 ARG A C 1
ATOM 2307 O O . ARG A 1 282 ? 15.744 -7.975 -27.201 1.00 85.12 282 ARG A O 1
ATOM 2314 N N . GLN A 1 283 ? 15.433 -8.382 -29.393 1.00 91.12 283 GLN A N 1
ATOM 2315 C CA . GLN A 1 283 ? 14.201 -9.159 -29.198 1.00 91.12 283 GLN A CA 1
ATOM 2316 C C . GLN A 1 283 ? 14.483 -10.483 -28.482 1.00 91.12 283 GLN A C 1
ATOM 2318 O O . GLN A 1 283 ? 13.827 -10.809 -27.491 1.00 91.12 283 GLN A O 1
ATOM 2323 N N . GLU A 1 284 ? 15.499 -11.214 -28.944 1.00 91.19 284 GLU A N 1
ATOM 2324 C CA . GLU A 1 284 ? 15.884 -12.490 -28.345 1.00 91.19 284 GLU A CA 1
ATOM 2325 C C . GLU A 1 284 ? 16.435 -12.303 -26.924 1.00 91.19 284 GLU A C 1
ATOM 2327 O O . GLU A 1 284 ? 16.011 -13.004 -26.003 1.00 91.19 284 GLU A O 1
ATOM 2332 N N . SER A 1 285 ? 17.302 -11.305 -26.710 1.00 91.56 285 SER A N 1
ATOM 2333 C CA . SER A 1 285 ? 17.827 -10.969 -25.379 1.00 91.56 285 SER A CA 1
ATOM 2334 C C . SER A 1 285 ? 16.709 -10.597 -24.403 1.00 91.56 285 SER A C 1
ATOM 2336 O O . SER A 1 285 ? 16.683 -11.101 -23.277 1.00 91.56 285 SER A O 1
ATOM 2338 N N . PHE A 1 286 ? 15.745 -9.776 -24.839 1.00 93.06 286 PHE A N 1
ATOM 2339 C CA . PHE A 1 286 ? 14.581 -9.424 -24.030 1.00 93.06 286 PHE A CA 1
ATOM 2340 C C . PHE A 1 286 ? 13.761 -10.664 -23.659 1.00 93.06 286 PHE A C 1
ATOM 2342 O O . PHE A 1 286 ? 13.455 -10.857 -22.482 1.00 93.06 286 PHE A O 1
ATOM 2349 N N . ARG A 1 287 ? 13.446 -11.532 -24.633 1.00 94.50 287 ARG A N 1
ATOM 2350 C CA . ARG A 1 287 ? 12.663 -12.756 -24.401 1.00 94.50 287 ARG A CA 1
ATOM 2351 C C . ARG A 1 287 ? 13.365 -13.697 -23.427 1.00 94.50 287 ARG A C 1
ATOM 2353 O O . ARG A 1 287 ? 12.742 -14.183 -22.487 1.00 94.50 287 ARG A O 1
ATOM 2360 N N . ASN A 1 288 ? 14.659 -13.935 -23.624 1.00 95.06 288 ASN A N 1
ATOM 2361 C CA . ASN A 1 288 ? 15.443 -14.814 -22.759 1.00 95.06 288 ASN A CA 1
ATOM 2362 C C . ASN A 1 288 ? 15.486 -14.275 -21.324 1.00 95.06 288 ASN A C 1
ATOM 2364 O O . ASN A 1 288 ? 15.280 -15.036 -20.379 1.00 95.06 288 ASN A O 1
ATOM 2368 N N . ARG A 1 289 ? 15.654 -12.956 -21.160 1.00 95.44 289 ARG A N 1
ATOM 2369 C CA . ARG A 1 289 ? 15.622 -12.315 -19.842 1.00 95.44 289 ARG A CA 1
ATOM 2370 C C . ARG A 1 289 ? 14.237 -12.371 -19.193 1.00 95.44 289 ARG A C 1
ATOM 2372 O O . ARG A 1 289 ? 14.152 -12.610 -17.992 1.00 95.44 289 ARG A O 1
ATOM 2379 N N . LEU A 1 290 ? 13.164 -12.180 -19.962 1.00 96.06 290 LEU A N 1
ATOM 2380 C CA . LEU A 1 290 ? 11.790 -12.289 -19.462 1.00 96.06 290 LEU A CA 1
ATOM 2381 C C . LEU A 1 290 ? 11.493 -13.712 -18.970 1.00 96.06 290 LEU A C 1
ATOM 2383 O O . LEU A 1 290 ? 10.996 -13.878 -17.856 1.00 96.06 290 LEU A O 1
ATOM 2387 N N . ASN A 1 291 ? 11.865 -14.724 -19.758 1.00 97.06 291 ASN A N 1
ATOM 2388 C CA . ASN A 1 291 ? 11.743 -16.136 -19.392 1.00 97.06 291 ASN A CA 1
ATOM 2389 C C . ASN A 1 291 ? 12.497 -16.448 -18.091 1.00 97.06 291 ASN A C 1
ATOM 2391 O O . ASN A 1 291 ? 11.947 -17.080 -17.189 1.00 97.06 291 ASN A O 1
ATOM 2395 N N . GLU A 1 292 ? 13.744 -15.982 -17.978 1.00 97.06 292 GLU A N 1
ATOM 2396 C CA . GLU A 1 292 ? 14.576 -16.170 -16.787 1.00 97.06 292 GLU A CA 1
ATOM 2397 C C . GLU A 1 292 ? 13.923 -15.553 -15.540 1.00 97.06 292 GLU A C 1
ATOM 2399 O O . GLU A 1 292 ? 13.732 -16.240 -14.535 1.00 97.06 292 GLU A O 1
ATOM 2404 N N . LEU A 1 293 ? 13.539 -14.273 -15.607 1.00 96.50 293 LEU A N 1
ATOM 2405 C CA . LEU A 1 293 ? 12.940 -13.552 -14.480 1.00 96.50 293 LEU A CA 1
ATOM 2406 C C . LEU A 1 293 ? 11.570 -14.127 -14.096 1.00 96.50 293 LEU A C 1
ATOM 2408 O O . LEU A 1 293 ? 11.278 -14.267 -12.909 1.00 96.50 293 LEU A O 1
ATOM 2412 N N . SER A 1 294 ? 10.755 -14.527 -15.078 1.00 96.25 294 SER A N 1
ATOM 2413 C CA . SER A 1 294 ? 9.488 -15.226 -14.837 1.00 96.25 294 SER A CA 1
ATOM 2414 C C . SER A 1 294 ? 9.716 -16.561 -14.119 1.00 96.25 294 SER A C 1
ATOM 2416 O O . SER A 1 294 ? 9.029 -16.873 -13.144 1.00 96.25 294 SER A O 1
ATOM 2418 N N . GLY A 1 295 ? 10.730 -17.329 -14.532 1.00 96.25 295 GLY A N 1
ATOM 2419 C CA . GLY A 1 295 ? 11.138 -18.566 -13.864 1.00 96.25 295 GLY A CA 1
ATOM 2420 C C . GLY A 1 295 ? 11.572 -18.346 -12.412 1.00 96.25 295 GLY A C 1
ATOM 2421 O O . GLY A 1 295 ? 11.096 -19.047 -11.516 1.00 96.25 295 GLY A O 1
ATOM 2422 N N . GLN A 1 296 ? 12.412 -17.338 -12.156 1.00 96.88 296 GLN A N 1
ATOM 2423 C CA . GLN A 1 296 ? 12.851 -16.977 -10.801 1.00 96.88 296 GLN A CA 1
ATOM 2424 C C . GLN A 1 296 ? 11.679 -16.562 -9.906 1.00 96.88 296 GLN A C 1
ATOM 2426 O O . GLN A 1 296 ? 11.607 -16.966 -8.745 1.00 96.88 296 GLN A O 1
ATOM 2431 N N . LEU A 1 297 ? 10.740 -15.782 -10.443 1.00 94.88 297 LEU A N 1
ATOM 2432 C CA . LEU A 1 297 ? 9.586 -15.308 -9.690 1.00 94.88 297 LEU A CA 1
ATOM 2433 C C . LEU A 1 297 ? 8.600 -16.448 -9.371 1.00 94.88 297 LEU A C 1
ATOM 2435 O O . LEU A 1 297 ? 8.072 -16.511 -8.261 1.00 94.88 297 LEU A O 1
ATOM 2439 N N . ASN A 1 298 ? 8.417 -17.398 -10.296 1.00 94.19 298 ASN A N 1
ATOM 2440 C CA . ASN A 1 298 ? 7.659 -18.627 -10.041 1.00 94.19 298 ASN A CA 1
ATOM 2441 C C . ASN A 1 298 ? 8.318 -19.487 -8.954 1.00 94.19 298 ASN A C 1
ATOM 2443 O O . ASN A 1 298 ? 7.627 -19.963 -8.055 1.00 94.19 298 ASN A O 1
ATOM 2447 N N . ALA A 1 299 ? 9.645 -19.650 -8.994 1.00 95.00 299 ALA A N 1
ATOM 2448 C CA . ALA A 1 299 ? 10.380 -20.366 -7.951 1.00 95.00 299 ALA A CA 1
ATOM 2449 C C . ALA A 1 299 ? 10.212 -19.690 -6.580 1.00 95.00 299 ALA A C 1
ATOM 2451 O O . ALA A 1 299 ? 9.928 -20.362 -5.590 1.00 95.00 299 ALA A O 1
ATOM 2452 N N . LEU A 1 300 ? 10.288 -18.355 -6.531 1.00 93.94 300 LEU A N 1
ATOM 2453 C CA . LEU A 1 300 ? 10.056 -17.586 -5.308 1.00 93.94 300 LEU A CA 1
ATOM 2454 C C . LEU A 1 300 ? 8.641 -17.789 -4.754 1.00 93.94 300 LEU A C 1
ATOM 2456 O O . LEU A 1 300 ? 8.449 -17.849 -3.542 1.00 93.94 300 LEU A O 1
ATOM 2460 N N . ALA A 1 301 ? 7.645 -17.917 -5.627 1.00 92.00 301 ALA A N 1
ATOM 2461 C CA . ALA A 1 301 ? 6.271 -18.128 -5.202 1.00 92.00 301 ALA A CA 1
ATOM 2462 C C . ALA A 1 301 ? 6.041 -19.496 -4.541 1.00 92.00 301 ALA A C 1
ATOM 2464 O O . ALA A 1 301 ? 5.159 -19.611 -3.693 1.00 92.00 301 ALA A O 1
ATOM 2465 N N . VAL A 1 302 ? 6.842 -20.510 -4.887 1.00 92.31 302 VAL A N 1
ATOM 2466 C CA . VAL A 1 302 ? 6.835 -21.822 -4.214 1.00 92.31 302 VAL A CA 1
ATOM 2467 C C . VAL A 1 302 ? 7.410 -21.723 -2.794 1.00 92.31 302 VAL A C 1
ATOM 2469 O O . VAL A 1 302 ? 6.995 -22.473 -1.914 1.00 92.31 302 VAL A O 1
ATOM 2472 N N . GLU A 1 303 ? 8.318 -20.774 -2.537 1.00 91.19 303 GLU A N 1
ATOM 2473 C CA . GLU A 1 303 ? 8.874 -20.523 -1.197 1.00 91.19 303 GLU A CA 1
ATOM 2474 C C . GLU A 1 303 ? 7.869 -19.836 -0.245 1.00 91.19 303 GLU A C 1
ATOM 2476 O O . GLU A 1 303 ? 8.085 -19.823 0.969 1.00 91.19 303 GLU A O 1
ATOM 2481 N N . LEU A 1 304 ? 6.772 -19.256 -0.755 1.00 86.25 304 LEU A N 1
ATOM 2482 C CA . LEU A 1 304 ? 5.799 -18.536 0.070 1.00 86.25 304 LEU A CA 1
ATOM 2483 C C . LEU A 1 304 ? 4.842 -19.495 0.804 1.00 86.25 304 LEU A C 1
ATOM 2485 O O . LEU A 1 304 ? 4.055 -20.205 0.169 1.00 86.25 304 LEU A O 1
ATOM 2489 N N . PRO A 1 305 ? 4.807 -19.478 2.150 1.00 77.94 305 PRO A N 1
ATOM 2490 C CA . PRO A 1 305 ? 3.913 -20.340 2.908 1.00 77.94 305 PRO A CA 1
ATOM 2491 C C . PRO A 1 305 ? 2.441 -19.995 2.636 1.00 77.94 305 PRO A C 1
ATOM 2493 O O . PRO A 1 305 ? 2.000 -18.847 2.774 1.00 77.94 305 PRO A O 1
ATOM 2496 N N . ASN A 1 306 ? 1.658 -21.028 2.312 1.00 68.62 306 ASN A N 1
ATOM 2497 C CA . ASN A 1 306 ? 0.212 -20.957 2.072 1.00 68.62 306 ASN A CA 1
ATOM 2498 C C . ASN A 1 306 ? -0.220 -20.148 0.837 1.00 68.62 306 ASN A C 1
ATOM 2500 O O . ASN A 1 306 ? -1.369 -19.710 0.776 1.00 68.62 306 ASN A O 1
ATOM 2504 N N . VAL A 1 307 ? 0.644 -19.971 -0.167 1.00 61.62 307 VAL A N 1
ATOM 2505 C CA . VAL A 1 307 ? 0.174 -19.632 -1.521 1.00 61.62 307 VAL A CA 1
ATOM 2506 C C . VAL A 1 307 ? -0.218 -20.944 -2.197 1.00 61.62 307 VAL A C 1
ATOM 2508 O O . VAL A 1 307 ? 0.469 -21.455 -3.076 1.00 61.62 307 VAL A O 1
ATOM 2511 N N . THR A 1 308 ? -1.312 -21.558 -1.739 1.00 55.19 308 THR A N 1
ATOM 2512 C CA . THR A 1 308 ? -1.938 -22.628 -2.512 1.00 55.19 308 THR A CA 1
ATOM 2513 C C . THR A 1 308 ? -2.522 -21.977 -3.752 1.00 55.19 308 THR A C 1
ATOM 2515 O O . THR A 1 308 ? -3.581 -21.351 -3.715 1.00 55.19 308 THR A O 1
ATOM 2518 N N . TYR A 1 309 ? -1.804 -22.092 -4.866 1.00 52.69 309 TYR A N 1
ATOM 2519 C CA . TYR A 1 309 ? -2.409 -21.901 -6.168 1.00 52.69 309 TYR A CA 1
ATOM 2520 C C . TYR A 1 309 ? -3.608 -22.839 -6.217 1.00 52.69 309 TYR A C 1
ATOM 2522 O O . TYR A 1 309 ? -3.446 -24.058 -6.223 1.00 52.69 309 TYR A O 1
ATOM 2530 N N . ALA A 1 310 ? -4.816 -22.282 -6.232 1.00 45.34 310 ALA A N 1
ATOM 2531 C CA . ALA A 1 310 ? -5.915 -22.971 -6.875 1.00 45.34 310 ALA A CA 1
ATOM 2532 C C . ALA A 1 310 ? -5.500 -23.075 -8.348 1.00 45.34 310 ALA A C 1
ATOM 2534 O O . ALA A 1 310 ? 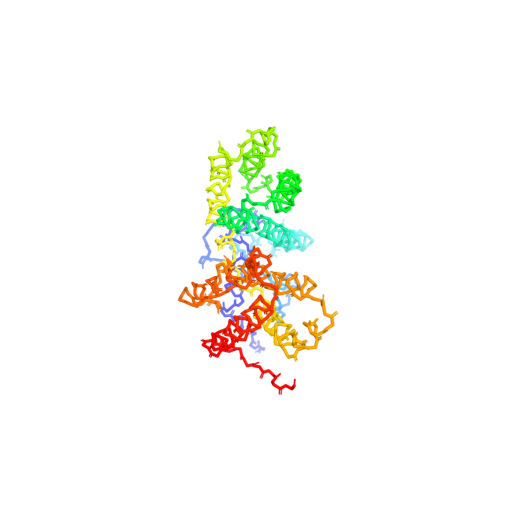-5.725 -22.155 -9.131 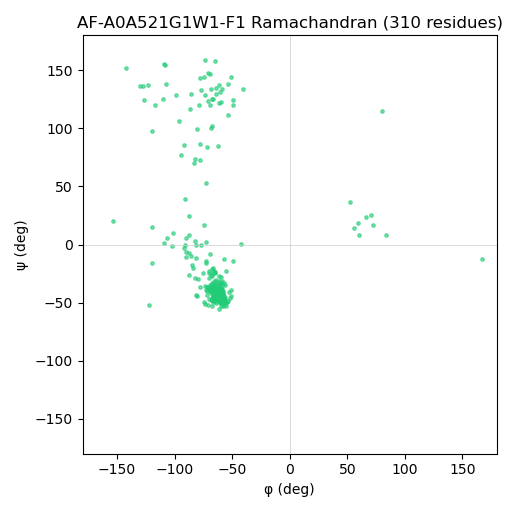1.00 45.34 310 ALA A O 1
ATOM 2535 N N . ALA A 1 311 ? -4.725 -24.111 -8.660 1.00 39.91 311 ALA A N 1
ATOM 2536 C CA . ALA A 1 311 ? -4.290 -24.430 -9.998 1.00 39.91 311 ALA A CA 1
ATOM 2537 C C . ALA A 1 311 ? -5.542 -24.848 -10.766 1.00 39.91 311 ALA A C 1
ATOM 2539 O O . ALA A 1 311 ? -6.041 -25.949 -10.557 1.00 39.91 311 ALA A O 1
ATOM 2540 N N . ASN A 1 312 ? -6.053 -23.929 -11.580 1.00 39.66 312 ASN A N 1
ATOM 2541 C CA . ASN A 1 312 ? -6.934 -24.181 -12.712 1.00 39.66 312 ASN A CA 1
ATOM 2542 C C . ASN A 1 312 ? -6.402 -23.344 -13.873 1.00 39.66 312 ASN A C 1
ATOM 2544 O O . ASN A 1 312 ? -6.272 -22.111 -13.681 1.00 39.66 312 ASN A O 1
#

Organism: NCBI:txid2005002

Sequence (312 aa):
MKKRPRIIQKTKSLLQKEISSICPFCDNEDVDHFHFHHIDENPENNDMLNLLMLCPICHSKITKGDITREDVERKKRDISTNQKDVLLFFQEIAPLVFDLIIFGEQEKDRSINPWVSRLESRYSEISNELRRLAIKDVSIQKGWTVLLDELAKSIDNFVNREVCLYRGLTEDIKDAVEKAKHLKVSIIDPFFASQRAPLTLKKDFAMQLRMLKSLNDRAEMMLNEGKIEELQGKVSEIGHDLLILSMYNTEDFPKAIKGKLYSISREIHLMETKRNNHSFDRQESFRNRLNELSGQLNALAVELPNVTYAAN

Secondary structure (DSSP, 8-state):
-PPPPPPPHHHHHHHHHHTTTS-TTT----GGG-EEEETTS-TT---GGGEEEE-HHHHHHHHHTSS-HHHHHHHHHHHHHHHHHHHHHHHHHHHHHHHHHHHHHTGGGG-STTHHHHHHHHHHHHHHHHHHHHTSHHHHHHT-HHHHHHHHHHHHHHHTS---SSSSHHHHHHHHHHHHHHHIIIIIHHHHHHS---THHHHHHHHHHHHHHHHHHHHHHHHHTT-HHHHHHHHHHHHHHHHHHHHS--TTS-HHHHHHHHHHHHHHHGGGT---SSHHHHHHHHHHHHHHHHHHHHHHHHTSTT------